Protein AF-0000000075603638 (afdb_homodimer)

Organism: Setaria italica (NCBI:txid4555)

Secondary structure (DSSP, 8-state):
-EEEEEEEEEEEEESSTTS--EEEEEEEEEEEEE---SSEEEEEEEEEEEEEEETTEEEEEEEEE-TT-EE-TT-EEEEEEEEEEEEEE----HHHHHHHHHHHHHTEEEEEEEEEEEEEEEE---EEEEEEEEEEEEEB--TTS---------EEPEEPPPPTT-/-EEEEEEEEEEEEESSTTSEEEEEEEEEEEEEEE---SSEEEEEEEEEEEEEEETTEEEEEEEEE-TT-EE-TT-EEEEEEEEEEEEEEEEE-HHHHHHHHHHHHHTEEEEEEEEEEEEEEEE---EEEEEEEEEEEEEB--TTS---------EEPEEPPPPTT-

Structure (mmCIF, N/CA/C/O backbone):
data_AF-0000000075603638-model_v1
#
loop_
_entity.id
_entity.type
_entity.pdbx_description
1 polymer 'Uncharacterized protein'
#
loop_
_atom_site.group_PDB
_atom_site.id
_atom_site.type_symbol
_atom_site.label_atom_id
_atom_site.label_alt_id
_atom_site.label_comp_id
_atom_site.label_asym_id
_atom_site.label_entity_id
_atom_site.label_seq_id
_atom_site.pdbx_PDB_ins_code
_atom_site.Cartn_x
_atom_site.Cartn_y
_atom_site.Cartn_z
_atom_site.occupancy
_atom_site.B_iso_or_equiv
_atom_site.auth_seq_id
_atom_site.auth_comp_id
_atom_site.auth_asym_id
_atom_site.auth_atom_id
_atom_site.pdbx_PDB_model_num
ATOM 1 N N . VAL A 1 1 ? 4.754 17.391 4.008 1 96.94 1 VAL A N 1
ATOM 2 C CA . VAL A 1 1 ? 4.059 18.562 4.516 1 96.94 1 VAL A CA 1
ATOM 3 C C . VAL A 1 1 ? 5.004 19.766 4.516 1 96.94 1 VAL A C 1
ATOM 5 O O . VAL A 1 1 ? 6.133 19.672 5.004 1 96.94 1 VAL A O 1
ATOM 8 N N . THR A 1 2 ? 4.59 20.797 3.885 1 98.19 2 THR A N 1
ATOM 9 C CA . THR A 1 2 ? 5.438 21.969 3.818 1 98.19 2 THR A CA 1
ATOM 10 C C . THR A 1 2 ? 4.621 23.234 4.059 1 98.19 2 THR A C 1
ATOM 12 O O . THR A 1 2 ? 3.414 23.266 3.811 1 98.19 2 THR A O 1
ATOM 15 N N . VAL A 1 3 ? 5.27 24.219 4.566 1 98.44 3 VAL A N 1
ATOM 16 C CA . VAL A 1 3 ? 4.746 25.578 4.562 1 98.44 3 VAL A CA 1
ATOM 17 C C . VAL A 1 3 ? 5.445 26.391 3.486 1 98.44 3 VAL A C 1
ATOM 19 O O . VAL A 1 3 ? 6.641 26.688 3.594 1 98.44 3 VAL A O 1
ATOM 22 N N . ASP A 1 4 ? 4.656 26.797 2.578 1 97.5 4 ASP A N 1
ATOM 23 C CA . ASP A 1 4 ? 5.25 27.422 1.402 1 97.5 4 ASP A CA 1
ATOM 24 C C . ASP A 1 4 ? 5.344 28.938 1.581 1 97.5 4 ASP A C 1
ATOM 26 O O . ASP A 1 4 ? 6.203 29.578 0.98 1 97.5 4 ASP A O 1
ATOM 30 N N . ASP A 1 5 ? 4.406 29.422 2.307 1 96 5 ASP A N 1
ATOM 31 C CA . ASP A 1 5 ? 4.367 30.844 2.59 1 96 5 ASP A CA 1
ATOM 32 C C . ASP A 1 5 ? 3.707 31.125 3.939 1 96 5 ASP A C 1
ATOM 34 O O . ASP A 1 5 ? 2.85 30.359 4.383 1 96 5 ASP A O 1
ATOM 38 N N . ALA A 1 6 ? 4.25 32.219 4.562 1 96.19 6 ALA A N 1
ATOM 39 C CA . ALA A 1 6 ? 3.643 32.625 5.82 1 96.19 6 ALA A CA 1
ATOM 40 C C . ALA A 1 6 ? 3.908 34.125 6.074 1 96.19 6 ALA A C 1
ATOM 42 O O . ALA A 1 6 ? 4.926 34.656 5.633 1 96.19 6 ALA A O 1
ATOM 43 N N . SER A 1 7 ? 2.906 34.688 6.773 1 93.19 7 SER A N 1
ATOM 44 C CA . SER A 1 7 ? 3.037 36.125 7.105 1 93.19 7 SER A CA 1
ATOM 45 C C . SER A 1 7 ? 2.371 36.438 8.445 1 93.19 7 SER A C 1
ATOM 47 O O . SER A 1 7 ? 1.275 35.938 8.727 1 93.19 7 SER A O 1
ATOM 49 N N . LEU A 1 8 ? 3.104 37.188 9.141 1 94.31 8 LEU A N 1
ATOM 50 C CA . LEU A 1 8 ? 2.621 37.719 10.422 1 94.31 8 LEU A CA 1
ATOM 51 C C . LEU A 1 8 ? 2.516 39.219 10.406 1 94.31 8 LEU A C 1
ATOM 53 O O . LEU A 1 8 ? 3.529 39.938 10.312 1 94.31 8 LEU A O 1
ATOM 57 N N . THR A 1 9 ? 1.302 39.688 10.531 1 93 9 THR A N 1
ATOM 58 C CA . THR A 1 9 ? 1.168 41.125 10.383 1 93 9 THR A CA 1
ATOM 59 C C . THR A 1 9 ? 0.823 41.781 11.727 1 93 9 THR A C 1
ATOM 61 O O . THR A 1 9 ? 0.879 43 11.867 1 93 9 THR A O 1
ATOM 64 N N . ARG A 1 10 ? 0.471 40.969 12.695 1 93.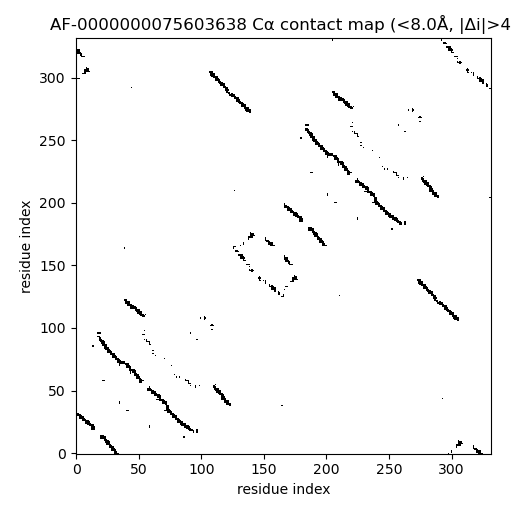5 10 ARG A N 1
ATOM 65 C CA . ARG A 1 10 ? 0.209 41.469 14.039 1 93.5 10 ARG A CA 1
ATOM 66 C C . ARG A 1 10 ? 0.544 40.406 15.094 1 93.5 10 ARG A C 1
ATOM 68 O O . ARG A 1 10 ? 0.21 39.25 14.93 1 93.5 10 ARG A O 1
ATOM 75 N N . LEU A 1 11 ? 1.25 40.844 16.094 1 93.06 11 LEU A N 1
ATOM 76 C CA . LEU A 1 11 ? 1.45 40 17.281 1 93.06 11 LEU A CA 1
ATOM 77 C C . LEU A 1 11 ? 1.686 40.875 18.516 1 93.06 11 LEU A C 1
ATOM 79 O O . LEU A 1 11 ? 2.633 41.688 18.547 1 93.06 11 LEU A O 1
ATOM 83 N N . ALA A 1 12 ? 0.778 40.656 19.406 1 92.12 12 ALA A N 1
ATOM 84 C CA . ALA A 1 12 ? 0.89 41.5 20.609 1 92.12 12 ALA A CA 1
ATOM 85 C C . ALA A 1 12 ? 0.341 40.75 21.828 1 92.12 12 ALA A C 1
ATOM 87 O O . ALA A 1 12 ? -0.591 39.969 21.719 1 92.12 12 ALA A O 1
ATOM 88 N N . LEU A 1 13 ? 0.933 41.031 22.938 1 91.69 13 LEU A N 1
ATOM 89 C CA . LEU A 1 13 ? 0.404 40.5 24.188 1 91.69 13 LEU A CA 1
ATOM 90 C C . LEU A 1 13 ? -0.715 41.375 24.719 1 91.69 13 LEU A C 1
ATOM 92 O O . LEU A 1 13 ? -0.582 42.625 24.75 1 91.69 13 LEU A O 1
ATOM 96 N N . VAL A 1 14 ? -1.799 40.5 24.906 1 86.75 14 VAL A N 1
ATOM 97 C CA . VAL A 1 14 ? -2.947 41.219 25.453 1 86.75 14 VAL A CA 1
ATOM 98 C C . VAL A 1 14 ? -3.148 40.812 26.906 1 86.75 14 VAL A C 1
ATOM 100 O O . VAL A 1 14 ? -3.139 39.625 27.25 1 86.75 14 VAL A O 1
ATOM 103 N N . GLY A 1 15 ? -3.344 41.75 27.734 1 75 15 GLY A N 1
ATOM 104 C CA . GLY A 1 15 ? -3.549 41.625 29.172 1 75 15 GLY A CA 1
ATOM 105 C C . GLY A 1 15 ? -2.404 42.156 30 1 75 15 GLY A C 1
ATOM 106 O O . GLY A 1 15 ? -1.308 42.375 29.484 1 75 15 GLY A O 1
ATOM 107 N N . GLY A 1 16 ? -2.488 42.781 30.938 1 62.78 16 GLY A N 1
ATOM 108 C CA . GLY A 1 16 ? -1.646 43.594 31.828 1 62.78 16 GLY A CA 1
ATOM 109 C C . GLY A 1 16 ? -0.858 42.75 32.812 1 62.78 16 GLY A C 1
ATOM 110 O O . GLY A 1 16 ? -1.165 41.562 33.031 1 62.78 16 GLY A O 1
ATOM 111 N N . GLY A 1 17 ? 0.391 43.031 33.062 1 60.88 17 GLY A N 1
ATOM 112 C CA . GLY A 1 17 ? 1.231 42.594 34.188 1 60.88 17 GLY A CA 1
ATOM 113 C C . GLY A 1 17 ? 2.277 41.562 33.75 1 60.88 17 GLY A C 1
ATOM 114 O O . GLY A 1 17 ? 2.756 41.594 32.625 1 60.88 17 GLY A O 1
ATOM 115 N N . THR A 1 18 ? 2.697 40.688 34.594 1 67.25 18 THR A N 1
ATOM 116 C CA . THR A 1 18 ? 3.787 39.719 34.469 1 67.25 18 THR A CA 1
ATOM 117 C C . THR A 1 18 ? 3.299 38.438 33.812 1 67.25 18 THR A C 1
ATOM 119 O O . THR A 1 18 ? 4.102 37.531 33.469 1 67.25 18 THR A O 1
ATOM 122 N N . THR A 1 19 ? 1.923 38.312 33.469 1 73.5 19 THR A N 1
ATOM 123 C CA . THR A 1 19 ? 1.356 37.125 32.844 1 73.5 19 THR A CA 1
ATOM 124 C C . THR A 1 19 ? 0.384 37.531 31.719 1 73.5 19 THR A C 1
ATOM 126 O O . THR A 1 19 ? -0.58 38.25 31.969 1 73.5 19 THR A O 1
ATOM 129 N N . ALA A 1 20 ? 0.841 37.156 30.484 1 78.38 20 ALA A N 1
ATOM 130 C CA . ALA A 1 20 ? -0.073 37.438 29.375 1 78.38 20 ALA A CA 1
ATOM 131 C C . ALA A 1 20 ? -1.134 36.344 29.266 1 78.38 20 ALA A C 1
ATOM 133 O O . ALA A 1 20 ? -0.825 35.156 29.391 1 78.38 20 ALA A O 1
ATOM 134 N N . THR A 1 21 ? -2.352 36.781 29.125 1 84.62 21 THR A N 1
ATOM 135 C CA . THR A 1 21 ? -3.457 35.844 29.078 1 84.62 21 THR A CA 1
ATOM 136 C C . THR A 1 21 ? -4 35.719 27.656 1 84.62 21 THR A C 1
ATOM 138 O O . THR A 1 21 ? -4.789 34.812 27.359 1 84.62 21 THR A O 1
ATOM 141 N N . ALA A 1 22 ? -3.428 36.688 26.797 1 92.19 22 ALA A N 1
ATOM 142 C CA . ALA A 1 22 ? -3.961 36.594 25.438 1 92.19 22 ALA A CA 1
ATOM 143 C C . ALA A 1 22 ? -2.973 37.156 24.422 1 92.19 22 ALA A C 1
ATOM 145 O O . ALA A 1 22 ? -2.086 37.938 24.781 1 92.19 22 ALA A O 1
ATOM 146 N N . LEU A 1 23 ? -3.113 36.688 23.219 1 93.25 23 LEU A N 1
ATOM 147 C CA . LEU A 1 23 ? -2.342 37.219 22.094 1 93.25 23 LEU A CA 1
ATOM 148 C C . LEU A 1 23 ? -3.26 37.812 21.031 1 93.25 23 LEU A C 1
ATOM 150 O O . LEU A 1 23 ? -4.266 37.188 20.656 1 93.25 23 LEU A O 1
ATOM 154 N N . ALA A 1 24 ? -3.01 39.062 20.641 1 94.69 24 ALA A N 1
ATOM 155 C CA . ALA A 1 24 ? -3.566 39.594 19.391 1 94.69 24 ALA A CA 1
ATOM 156 C C . ALA A 1 24 ? -2.668 39.25 18.203 1 94.69 24 ALA A C 1
ATOM 158 O O . ALA A 1 24 ? -1.451 39.469 18.266 1 94.69 24 ALA A O 1
ATOM 159 N N . TYR A 1 25 ? -3.264 38.688 17.234 1 95.69 25 TYR A N 1
ATOM 160 C CA . TYR A 1 25 ? -2.408 38.281 16.125 1 95.69 25 TYR A CA 1
ATOM 161 C C . TYR A 1 25 ? -3.176 38.281 14.812 1 95.69 25 TYR A C 1
ATOM 163 O O . TYR A 1 25 ? -4.41 38.312 14.805 1 95.69 25 TYR A O 1
ATOM 171 N N . ASN A 1 26 ? -2.479 38.438 13.68 1 95.94 26 ASN A N 1
ATOM 172 C CA . ASN A 1 26 ? -2.908 38.188 12.312 1 95.94 26 ASN A CA 1
ATOM 173 C C . ASN A 1 26 ? -1.899 37.312 11.57 1 95.94 26 ASN A C 1
ATOM 175 O O . ASN A 1 26 ? -0.765 37.719 11.336 1 95.94 26 ASN A O 1
ATOM 179 N N . LEU A 1 27 ? -2.318 36.125 11.25 1 96.31 27 LEU A N 1
ATOM 180 C CA . LEU A 1 27 ? -1.413 35.156 10.648 1 96.31 27 LEU A CA 1
ATOM 181 C C . LEU A 1 27 ? -2.008 34.562 9.375 1 96.31 27 LEU A C 1
ATOM 183 O O . LEU A 1 27 ? -3.199 34.25 9.328 1 96.31 27 LEU A O 1
ATOM 187 N N . SER A 1 28 ? -1.222 34.562 8.336 1 95.69 28 SER A N 1
ATOM 188 C CA . SER A 1 28 ? -1.563 33.875 7.109 1 95.69 28 SER A CA 1
ATOM 189 C C . SER A 1 28 ? -0.504 32.812 6.758 1 95.69 28 SER A C 1
ATOM 191 O O . SER A 1 28 ? 0.692 33.062 6.922 1 95.69 28 SER A O 1
ATOM 193 N N . LEU A 1 29 ? -0.849 31.656 6.395 1 96.56 29 LEU A N 1
ATOM 194 C CA . LEU A 1 29 ? 0.13 30.688 5.941 1 96.56 29 LEU A CA 1
ATOM 195 C C . LEU A 1 29 ? -0.455 29.797 4.84 1 96.56 29 LEU A C 1
ATOM 197 O O . LEU A 1 29 ? -1.676 29.703 4.707 1 96.56 29 LEU A O 1
ATOM 201 N N . THR A 1 30 ? 0.371 29.359 4.008 1 98.19 30 THR A N 1
ATOM 202 C CA . THR A 1 30 ? 0.066 28.359 2.975 1 98.19 30 THR A CA 1
ATOM 203 C C . THR A 1 30 ? 0.705 27.016 3.307 1 98.19 30 THR A C 1
ATOM 205 O O . THR A 1 30 ? 1.929 26.891 3.273 1 98.19 30 THR A O 1
ATOM 208 N N . LEU A 1 31 ? -0.175 26.094 3.596 1 98.44 31 LEU A N 1
ATOM 209 C CA . LEU A 1 31 ? 0.249 24.75 3.961 1 98.44 31 LEU A CA 1
ATOM 210 C C . LEU A 1 31 ? -0.009 23.766 2.82 1 98.44 31 LEU A C 1
ATOM 212 O O . LEU A 1 31 ? -1.096 23.766 2.238 1 98.44 31 LEU A O 1
ATOM 216 N N . THR A 1 32 ? 1 22.969 2.533 1 98.38 32 THR A N 1
ATOM 217 C CA . THR A 1 32 ? 0.875 21.984 1.472 1 98.38 32 THR A CA 1
ATOM 218 C C . THR A 1 32 ? 1.072 20.562 2.023 1 98.38 32 THR A C 1
ATOM 220 O O . THR A 1 32 ? 2.055 20.297 2.719 1 98.38 32 THR A O 1
ATOM 223 N N . ILE A 1 33 ? 0.097 19.688 1.719 1 98.12 33 ILE A N 1
ATOM 224 C CA . ILE A 1 33 ? 0.165 18.281 2.129 1 98.12 33 ILE A CA 1
ATOM 225 C C . ILE A 1 33 ? 0.021 17.375 0.907 1 98.12 33 ILE A C 1
ATOM 227 O O . ILE A 1 33 ? -0.947 17.5 0.152 1 98.12 33 ILE A O 1
ATOM 231 N N . ARG A 1 34 ? 0.925 16.469 0.758 1 97.25 34 ARG A N 1
ATOM 232 C CA . ARG A 1 34 ? 0.846 15.508 -0.335 1 97.25 34 ARG A CA 1
ATOM 233 C C . ARG A 1 34 ? 0.643 14.094 0.197 1 97.25 34 ARG A C 1
ATOM 235 O O . ARG A 1 34 ? 1.268 13.695 1.184 1 97.25 34 ARG A O 1
ATOM 242 N N . ASN A 1 35 ? -0.271 13.406 -0.442 1 96.38 35 ASN A N 1
ATOM 243 C CA . ASN A 1 35 ? -0.337 11.961 -0.265 1 96.38 35 ASN A CA 1
ATOM 244 C C . ASN A 1 35 ? 0.665 11.242 -1.163 1 96.38 35 ASN A C 1
ATOM 246 O O . ASN A 1 35 ? 0.449 11.117 -2.369 1 96.38 35 ASN A O 1
ATOM 250 N N . PRO A 1 36 ? 1.667 10.75 -0.526 1 91.94 36 PRO A N 1
ATOM 251 C CA . PRO A 1 36 ? 2.721 10.188 -1.372 1 91.94 36 PRO A CA 1
ATOM 252 C C . PRO A 1 36 ? 2.377 8.789 -1.891 1 91.94 36 PRO A C 1
ATOM 254 O O . PRO A 1 36 ? 3.09 8.25 -2.74 1 91.94 36 PRO A O 1
ATOM 257 N N . ASN A 1 37 ? 1.333 8.242 -1.33 1 87.06 37 ASN A N 1
ATOM 258 C CA . ASN A 1 37 ? 0.94 6.898 -1.747 1 87.06 37 ASN A CA 1
ATOM 259 C C . ASN A 1 37 ? 0.383 6.891 -3.168 1 87.06 37 ASN A C 1
ATOM 261 O O . ASN A 1 37 ? -0.468 7.715 -3.508 1 87.06 37 ASN A O 1
ATOM 265 N N . TRP A 1 38 ? 0.884 6.047 -3.969 1 83.56 38 TRP A N 1
ATOM 266 C CA . TRP A 1 38 ? 0.458 6.035 -5.363 1 83.56 38 TRP A CA 1
ATOM 267 C C . TRP A 1 38 ? -0.859 5.281 -5.523 1 83.56 38 TRP A C 1
ATOM 269 O O . TRP A 1 38 ? -1.599 5.508 -6.484 1 83.56 38 TRP A O 1
ATOM 279 N N . ALA A 1 39 ? -1.218 4.398 -4.547 1 85 39 ALA A N 1
ATOM 280 C CA . ALA A 1 39 ? -2.369 3.527 -4.77 1 85 39 ALA A CA 1
ATOM 281 C C . ALA A 1 39 ? -3.326 3.566 -3.582 1 85 39 ALA A C 1
ATOM 283 O O . ALA A 1 39 ? -4.336 2.859 -3.568 1 85 39 ALA A O 1
ATOM 284 N N . MET A 1 40 ? -3.016 4.359 -2.625 1 88.31 40 MET A N 1
ATOM 285 C CA . MET A 1 40 ? -3.854 4.391 -1.43 1 88.31 40 MET A CA 1
ATOM 286 C C . MET A 1 40 ? -4.371 5.801 -1.165 1 88.31 40 MET A C 1
ATOM 288 O O . MET A 1 40 ? -3.586 6.742 -1.033 1 88.31 40 MET A O 1
ATOM 292 N N . ALA A 1 41 ? -5.609 5.926 -1.051 1 92.75 41 ALA A N 1
ATOM 293 C CA . ALA A 1 41 ? -6.238 7.16 -0.586 1 92.75 41 ALA A CA 1
ATOM 294 C C . ALA A 1 41 ? -6.262 7.223 0.938 1 92.75 41 ALA A C 1
ATOM 296 O O . ALA A 1 41 ? -6.27 6.188 1.608 1 92.75 41 ALA A O 1
ATOM 297 N N . MET A 1 42 ? -6.254 8.391 1.396 1 94.81 42 MET A N 1
ATOM 298 C CA . MET A 1 42 ? -6.383 8.625 2.832 1 94.81 42 MET A CA 1
ATOM 299 C C . MET A 1 42 ? -7.734 9.25 3.164 1 94.81 42 MET A C 1
ATOM 301 O O . MET A 1 42 ? -8.172 10.188 2.492 1 94.81 42 MET A O 1
ATOM 305 N N . THR A 1 43 ? -8.383 8.695 4.137 1 96.31 43 THR A N 1
ATOM 306 C CA . THR A 1 43 ? -9.617 9.281 4.66 1 96.31 43 THR A CA 1
ATOM 307 C C . THR A 1 43 ? -9.445 9.664 6.129 1 96.31 43 THR A C 1
ATOM 309 O O . THR A 1 43 ? -9.039 8.836 6.949 1 96.31 43 THR A O 1
ATOM 312 N N . ASN A 1 44 ? -9.828 10.906 6.426 1 97.81 44 ASN A N 1
ATOM 313 C CA . ASN A 1 44 ? -9.719 11.359 7.809 1 97.81 44 ASN A CA 1
ATOM 314 C C . ASN A 1 44 ? -10.711 10.633 8.711 1 97.81 44 ASN A C 1
ATOM 316 O O . ASN A 1 44 ? -11.922 10.68 8.484 1 97.81 44 ASN A O 1
ATOM 320 N N . THR A 1 45 ? -10.234 10 9.688 1 97.69 45 THR A N 1
ATOM 321 C CA . THR A 1 45 ? -11.102 9.422 10.703 1 97.69 45 THR A CA 1
ATOM 322 C C . THR A 1 45 ? -11.305 10.391 11.867 1 97.69 45 THR A C 1
ATOM 324 O O . THR A 1 45 ? -12.25 10.242 12.648 1 97.69 45 THR A O 1
ATOM 327 N N . LYS A 1 46 ? -10.422 11.25 11.992 1 97.94 46 LYS A N 1
ATOM 328 C CA . LYS A 1 46 ? -10.539 12.469 12.789 1 97.94 46 LYS A CA 1
ATOM 329 C C . LYS A 1 46 ? -10.148 13.703 11.977 1 97.94 46 LYS A C 1
ATOM 331 O O . LYS A 1 46 ? -9.391 13.602 11.016 1 97.94 46 LYS A O 1
ATOM 336 N N . PRO A 1 47 ? -10.68 14.805 12.383 1 98.31 47 PRO A N 1
ATOM 337 C CA . PRO A 1 47 ? -10.328 16.016 11.625 1 98.31 47 PRO A CA 1
ATOM 338 C C . PRO A 1 47 ? -8.82 16.266 11.602 1 98.31 47 PRO A C 1
ATOM 340 O O . PRO A 1 47 ? -8.109 15.859 12.523 1 98.31 47 PRO A O 1
ATOM 343 N N . LEU A 1 48 ? -8.406 16.844 10.539 1 98.62 48 LEU A N 1
ATOM 344 C CA . LEU A 1 48 ? -7.055 17.359 10.398 1 98.62 48 LEU A CA 1
ATOM 345 C C . LEU A 1 48 ? -6.992 18.828 10.781 1 98.62 48 LEU A C 1
ATOM 347 O O . LEU A 1 48 ? -7.719 19.656 10.211 1 98.62 48 LEU A O 1
ATOM 351 N N . ASP A 1 49 ? -6.102 19.141 11.719 1 98.56 49 ASP A N 1
ATOM 352 C CA . ASP A 1 49 ? -6.039 20.516 12.219 1 98.56 49 ASP A CA 1
ATOM 353 C C . ASP A 1 49 ? -4.609 21.047 12.18 1 98.56 49 ASP A C 1
ATOM 355 O O . ASP A 1 49 ? -3.648 20.281 12.211 1 98.56 49 ASP A O 1
ATOM 359 N N . ALA A 1 50 ? -4.535 22.328 12.148 1 98.62 50 ALA A N 1
ATOM 360 C CA . ALA A 1 50 ? -3.293 23.062 12.367 1 98.62 50 ALA A CA 1
ATOM 361 C C . ALA A 1 50 ? -3.375 23.922 13.625 1 98.62 50 ALA A C 1
ATOM 363 O O . ALA A 1 50 ? -4.234 24.797 13.734 1 98.62 50 ALA A O 1
ATOM 364 N N . ALA A 1 51 ? -2.521 23.641 14.516 1 98.44 51 ALA A N 1
ATOM 365 C CA . ALA A 1 51 ? -2.469 24.406 15.766 1 98.44 51 ALA A CA 1
ATOM 366 C C . ALA A 1 51 ? -1.254 25.328 15.789 1 98.44 51 ALA A C 1
ATOM 368 O O . ALA A 1 51 ? -0.143 24.906 15.453 1 98.44 51 ALA A O 1
ATOM 369 N N . TYR A 1 52 ? -1.51 26.531 16.188 1 97.88 52 TYR A N 1
ATOM 370 C CA . TYR A 1 52 ? -0.444 27.516 16.297 1 97.88 52 TYR A CA 1
ATOM 371 C C . TYR A 1 52 ? 0.008 27.672 17.734 1 97.88 52 TYR A C 1
ATOM 373 O O . TYR A 1 52 ? -0.821 27.797 18.641 1 97.88 52 TYR A O 1
ATOM 381 N N . SER A 1 53 ? 1.281 27.656 17.922 1 97.06 53 SER A N 1
ATOM 382 C CA . SER A 1 53 ? 1.8 27.828 19.266 1 97.06 53 SER A CA 1
ATOM 383 C C . SER A 1 53 ? 2.973 28.812 19.297 1 97.06 53 SER A C 1
ATOM 385 O O . SER A 1 53 ? 3.73 28.891 18.328 1 97.06 53 SER A O 1
ATOM 387 N N . PHE A 1 54 ? 3.031 29.516 20.375 1 96.12 54 PHE A N 1
ATOM 388 C CA . PHE A 1 54 ? 4.168 30.359 20.719 1 96.12 54 PHE A CA 1
ATOM 389 C C . PHE A 1 54 ? 4.777 29.953 22.047 1 96.12 54 PHE A C 1
ATOM 391 O O . PHE A 1 54 ? 4.074 29.859 23.062 1 96.12 54 PHE A O 1
ATOM 398 N N . ASP A 1 55 ? 6.008 29.625 21.984 1 93.75 55 ASP A N 1
ATOM 399 C CA . ASP A 1 55 ? 6.742 29.172 23.172 1 93.75 55 ASP A CA 1
ATOM 400 C C . ASP A 1 55 ? 6.035 28 23.844 1 93.75 55 ASP A C 1
ATOM 402 O O . ASP A 1 55 ? 5.914 27.969 25.078 1 93.75 55 ASP A O 1
ATOM 406 N N . GLY A 1 56 ? 5.559 27.188 23.094 1 94.5 56 GLY A N 1
ATOM 407 C CA . GLY A 1 56 ? 4.98 25.953 23.578 1 94.5 56 GLY A CA 1
ATOM 408 C C . GLY A 1 56 ? 3.523 26.078 23.969 1 94.5 56 GLY A C 1
ATOM 409 O O . GLY A 1 56 ? 2.879 25.094 24.328 1 94.5 56 GLY A O 1
ATOM 410 N N . GLN A 1 57 ? 3.025 27.328 23.859 1 95.06 57 GLN A N 1
ATOM 411 C CA . GLN A 1 57 ? 1.638 27.531 24.25 1 95.06 57 GLN A CA 1
ATOM 412 C C . GLN A 1 57 ? 0.75 27.781 23.031 1 95.06 57 GLN A C 1
ATOM 414 O O . GLN A 1 57 ? 0.972 28.734 22.281 1 95.06 57 GLN A O 1
ATOM 419 N N . GLN A 1 58 ? -0.273 26.891 22.922 1 96.38 58 GLN A N 1
ATOM 420 C CA . GLN A 1 58 ? -1.188 27.016 21.797 1 96.38 58 GLN A CA 1
ATOM 421 C C . GLN A 1 58 ? -2.072 28.25 21.938 1 96.38 58 GLN A C 1
ATOM 423 O O . GLN A 1 58 ? -2.588 28.531 23.031 1 96.38 58 GLN A O 1
ATOM 428 N N . PHE A 1 59 ? -2.238 28.969 20.766 1 95.62 59 PHE A N 1
ATOM 429 C CA . PHE A 1 59 ? -3.084 30.156 20.859 1 95.62 59 PHE A CA 1
ATOM 430 C C . PHE A 1 59 ? -4.16 30.141 19.781 1 95.62 59 PHE A C 1
ATOM 432 O O . PHE A 1 59 ? -5.07 30.969 19.781 1 95.62 59 PHE A O 1
ATOM 439 N N . ASP A 1 60 ? -4.086 29.188 18.906 1 96.5 60 ASP A N 1
ATOM 440 C CA . ASP A 1 60 ? -5.129 29.031 17.906 1 96.5 60 ASP A CA 1
ATOM 441 C C . ASP A 1 60 ? -5.098 27.609 17.312 1 96.5 60 ASP A C 1
ATOM 443 O O . ASP A 1 60 ? -4.117 26.891 17.469 1 96.5 60 ASP A O 1
ATOM 447 N N . ARG A 1 61 ? -6.215 27.281 16.734 1 97.25 61 ARG A N 1
ATOM 448 C CA . ARG A 1 61 ? -6.363 26.031 16 1 97.25 61 ARG A CA 1
ATOM 449 C C . ARG A 1 61 ? -7.305 26.203 14.805 1 97.25 61 ARG A C 1
ATOM 451 O O . ARG A 1 61 ? -8.43 26.672 14.961 1 97.25 61 ARG A O 1
ATOM 458 N N . VAL A 1 62 ? -6.812 25.812 13.648 1 97.56 62 VAL A N 1
ATOM 459 C CA . VAL A 1 62 ? -7.598 25.969 12.422 1 97.56 62 VAL A CA 1
ATOM 460 C C . VAL A 1 62 ? -7.867 24.594 11.812 1 97.56 62 VAL A C 1
ATOM 462 O O . VAL A 1 62 ? -6.961 23.766 11.695 1 97.56 62 VAL A O 1
ATOM 465 N N . ARG A 1 63 ? -9.133 24.375 11.359 1 97.75 63 ARG A N 1
ATOM 466 C CA . ARG A 1 63 ? -9.523 23.125 10.719 1 97.75 63 ARG A CA 1
ATOM 467 C C . ARG A 1 63 ? -9.062 23.094 9.266 1 97.75 63 ARG A C 1
ATOM 469 O O . ARG A 1 63 ? -9.414 23.984 8.477 1 97.75 63 ARG A O 1
ATOM 476 N N . LEU A 1 64 ? -8.289 22.109 9 1 98.31 64 LEU A N 1
ATOM 477 C CA . LEU A 1 64 ? -7.867 21.922 7.617 1 98.31 64 LEU A CA 1
ATOM 478 C C . LEU A 1 64 ? -8.875 21.078 6.855 1 98.31 64 LEU A C 1
ATOM 480 O O . LEU A 1 64 ? -9.273 21.422 5.738 1 98.31 64 LEU A O 1
ATOM 484 N N . ALA A 1 65 ? -9.242 20 7.418 1 98.12 65 ALA A N 1
ATOM 485 C CA . ALA A 1 65 ? -10.164 19.031 6.828 1 98.12 65 ALA A CA 1
ATOM 486 C C . ALA A 1 65 ? -11 18.344 7.906 1 98.12 65 ALA A C 1
ATOM 488 O O . ALA A 1 65 ? -10.539 18.172 9.039 1 98.12 65 ALA A O 1
ATOM 489 N N . GLY A 1 66 ? -12.133 17.953 7.496 1 97.94 66 GLY A N 1
ATOM 490 C CA . GLY A 1 66 ? -13.039 17.344 8.461 1 97.94 66 GLY A CA 1
ATOM 491 C C . GLY A 1 66 ? -12.961 15.828 8.469 1 97.94 66 GLY A C 1
ATOM 492 O O . GLY A 1 66 ? -12.242 15.227 7.668 1 97.94 66 GLY A O 1
ATOM 493 N N . ASP A 1 67 ? -13.742 15.297 9.453 1 96.88 67 ASP A N 1
ATOM 494 C CA . ASP A 1 67 ? -13.945 13.852 9.477 1 96.88 67 ASP A CA 1
ATOM 495 C C . ASP A 1 67 ? -14.586 13.359 8.18 1 96.88 67 ASP A C 1
ATOM 497 O O . ASP A 1 67 ? -15.508 13.992 7.66 1 96.88 67 ASP A O 1
ATOM 501 N N . GLY A 1 68 ? -14.008 12.258 7.633 1 97 68 GLY A N 1
ATOM 502 C CA . GLY A 1 68 ? -14.57 11.672 6.422 1 97 68 GLY A CA 1
ATOM 503 C C . GLY A 1 68 ? -13.984 12.258 5.152 1 97 68 GLY A C 1
ATOM 504 O O . GLY A 1 68 ? -14.188 11.719 4.062 1 97 68 GLY A O 1
ATOM 505 N N . ASP A 1 69 ? -13.297 13.43 5.262 1 97.75 69 ASP A N 1
ATOM 506 C CA . ASP A 1 69 ? -12.695 14.023 4.074 1 97.75 69 ASP A CA 1
ATOM 507 C C . ASP A 1 69 ? -11.641 13.094 3.477 1 97.75 69 ASP A C 1
ATOM 509 O O . ASP A 1 69 ? -10.859 12.477 4.207 1 97.75 69 ASP A O 1
ATOM 513 N N . LYS A 1 70 ? -11.578 13.039 2.15 1 96.81 70 LYS A N 1
ATOM 514 C CA . LYS A 1 70 ? -10.672 12.148 1.436 1 96.81 70 LYS A CA 1
ATOM 515 C C . LYS A 1 70 ? -9.516 12.922 0.812 1 96.81 70 LYS A C 1
ATOM 517 O O . LYS A 1 70 ? -9.711 14.008 0.266 1 96.81 70 LYS A O 1
ATOM 522 N N . HIS A 1 71 ? -8.367 12.375 0.961 1 97.88 71 HIS A N 1
ATOM 523 C CA . HIS A 1 71 ? -7.176 12.805 0.242 1 97.88 71 HIS A CA 1
ATOM 524 C C . HIS A 1 71 ? -6.707 11.734 -0.737 1 97.88 71 HIS A C 1
ATOM 526 O O . HIS A 1 71 ? -6.016 10.789 -0.348 1 97.88 71 HIS A O 1
ATOM 532 N N . PRO A 1 72 ? -7.012 11.891 -2.02 1 95.19 72 PRO A N 1
ATOM 533 C CA . PRO A 1 72 ? -6.734 10.844 -3.008 1 95.19 72 PRO A CA 1
ATOM 534 C C . PRO A 1 72 ? -5.246 10.523 -3.123 1 95.19 72 PRO A C 1
ATOM 536 O O . PRO A 1 72 ? -4.402 11.344 -2.764 1 95.19 72 PRO A O 1
ATOM 539 N N . ALA A 1 73 ? -4.988 9.352 -3.672 1 91.62 73 ALA A N 1
ATOM 540 C CA . ALA A 1 73 ? -3.627 8.867 -3.871 1 91.62 73 ALA A CA 1
ATOM 541 C C . ALA A 1 73 ? -2.834 9.805 -4.773 1 91.62 73 ALA A C 1
ATOM 543 O O . ALA A 1 73 ? -3.34 10.258 -5.805 1 91.62 73 ALA A O 1
ATOM 544 N N . GLY A 1 74 ? -1.672 10.07 -4.336 1 93.5 74 GLY A N 1
ATOM 545 C CA . GLY A 1 74 ? -0.727 10.812 -5.156 1 93.5 74 GLY A CA 1
ATOM 546 C C . GLY A 1 74 ? -1.081 12.281 -5.289 1 93.5 74 GLY A C 1
ATOM 547 O O . GLY A 1 74 ? -0.423 13.023 -6.027 1 93.5 74 GLY A O 1
ATOM 548 N N . LYS A 1 75 ? -2.072 12.789 -4.637 1 96.31 75 LYS A N 1
ATOM 549 C CA . LYS A 1 75 ? -2.521 14.164 -4.84 1 96.31 75 LYS A CA 1
ATOM 550 C C . LYS A 1 75 ? -1.957 15.094 -3.77 1 96.31 75 LYS A C 1
ATOM 552 O O . LYS A 1 75 ? -1.657 14.656 -2.656 1 96.31 75 LYS A O 1
ATOM 557 N N . THR A 1 76 ? -1.819 16.312 -4.152 1 98 76 THR A N 1
ATOM 558 C CA . THR A 1 76 ? -1.38 17.375 -3.27 1 98 76 THR A CA 1
ATOM 559 C C . THR A 1 76 ? -2.531 18.328 -2.957 1 98 76 THR A C 1
ATOM 561 O O . THR A 1 76 ? -3.309 18.688 -3.846 1 98 76 THR A O 1
ATOM 564 N N . ARG A 1 77 ? -2.662 18.703 -1.732 1 98.06 77 ARG A N 1
ATOM 565 C CA . ARG A 1 77 ? -3.627 19.719 -1.317 1 98.06 77 ARG A CA 1
ATOM 566 C C . ARG A 1 77 ? -2.92 20.938 -0.745 1 98.06 77 ARG A C 1
ATOM 568 O O . ARG A 1 77 ? -1.988 20.812 0.052 1 98.06 77 ARG A O 1
ATOM 575 N N . VAL A 1 78 ? -3.385 22.062 -1.147 1 98.31 78 VAL A N 1
ATOM 576 C CA . VAL A 1 78 ? -2.865 23.328 -0.658 1 98.31 78 VAL A CA 1
ATOM 577 C C . VAL A 1 78 ? -3.922 24.031 0.2 1 98.31 78 VAL A C 1
ATOM 579 O O . VAL A 1 78 ? -5.043 24.266 -0.256 1 98.31 78 VAL A O 1
ATOM 582 N N . TYR A 1 79 ? -3.574 24.266 1.391 1 98.31 79 TYR A N 1
ATOM 583 C CA . TYR A 1 79 ? -4.434 25 2.307 1 98.31 79 TYR A CA 1
ATOM 584 C C . TYR A 1 79 ? -3.938 26.438 2.486 1 98.31 79 TYR A C 1
ATOM 586 O O . TYR A 1 79 ? -2.811 26.656 2.934 1 98.31 79 TYR A O 1
ATOM 594 N N . ARG A 1 80 ? -4.723 27.359 2.098 1 98.31 80 ARG A N 1
ATOM 595 C CA . ARG A 1 80 ? -4.445 28.766 2.367 1 98.31 80 ARG A CA 1
ATOM 596 C C . ARG A 1 80 ? -5.223 29.266 3.586 1 98.31 80 ARG A C 1
ATOM 598 O O . ARG A 1 80 ? -6.441 29.438 3.523 1 98.31 80 ARG A O 1
ATOM 605 N N . LEU A 1 81 ? -4.484 29.453 4.625 1 97.94 81 LEU A N 1
ATOM 606 C CA . LEU A 1 81 ? -5.105 29.734 5.918 1 97.94 81 LEU A CA 1
ATOM 607 C C . LEU A 1 81 ? -4.875 31.172 6.332 1 97.94 81 LEU A C 1
ATOM 609 O O . LEU A 1 81 ? -3.773 31.703 6.164 1 97.94 81 LEU A O 1
ATOM 613 N N . THR A 1 82 ? -5.926 31.812 6.809 1 96.69 82 THR A N 1
ATOM 614 C CA . THR A 1 82 ? -5.859 33.125 7.453 1 96.69 82 THR A CA 1
ATOM 615 C C . THR A 1 82 ? -6.598 33.094 8.789 1 96.69 82 THR A C 1
ATOM 617 O O . THR A 1 82 ? -7.742 32.625 8.859 1 96.69 82 THR A O 1
ATOM 620 N N . SER A 1 83 ? -5.871 33.469 9.781 1 96.38 83 SER A N 1
ATOM 621 C CA . SER A 1 83 ? -6.473 33.531 11.109 1 96.38 83 SER A CA 1
ATOM 622 C C . SER A 1 83 ? -6.008 34.75 11.898 1 96.38 83 SER A C 1
ATOM 624 O O . SER A 1 83 ? -4.918 35.25 11.648 1 96.38 83 SER A O 1
ATOM 626 N N . GLY A 1 84 ? -6.926 35.188 12.789 1 96.5 84 GLY A N 1
ATOM 627 C CA . GLY A 1 84 ? -6.621 36.344 13.633 1 96.5 84 GLY A CA 1
ATOM 628 C C . GLY A 1 84 ? -7.52 36.438 14.852 1 96.5 84 GLY A C 1
ATOM 629 O O . GLY A 1 84 ? -8.555 35.781 14.922 1 96.5 84 GLY A O 1
ATOM 630 N N . SER A 1 85 ? -6.969 37.094 15.781 1 96.25 85 SER A N 1
ATOM 631 C CA . SER A 1 85 ? -7.715 37.375 17.016 1 96.25 85 SER A CA 1
ATOM 632 C C . SER A 1 85 ? -7.203 38.625 17.703 1 96.25 85 SER A C 1
ATOM 634 O O . SER A 1 85 ? -6.016 38.938 17.641 1 96.25 85 SER A O 1
ATOM 636 N N . ASP A 1 86 ? -8.094 39.312 18.328 1 94.5 86 ASP A N 1
ATOM 637 C CA . ASP A 1 86 ? -7.703 40.469 19.141 1 94.5 86 ASP A CA 1
ATOM 638 C C . ASP A 1 86 ? -7.258 40.031 20.531 1 94.5 86 ASP A C 1
ATOM 640 O O . ASP A 1 86 ? -6.602 40.781 21.25 1 94.5 86 ASP A O 1
ATOM 644 N N . ALA A 1 87 ? -7.688 38.906 20.859 1 93.19 87 ALA A N 1
ATOM 645 C CA . ALA A 1 87 ? -7.367 38.406 22.188 1 93.19 87 ALA A CA 1
ATOM 646 C C . ALA A 1 87 ? -7.496 36.875 22.25 1 93.19 87 ALA A C 1
ATOM 648 O O . ALA A 1 87 ? -8.289 36.344 23.031 1 93.19 87 ALA A O 1
ATOM 649 N N . ALA A 1 88 ? -6.625 36.188 21.5 1 93.56 88 ALA A N 1
ATOM 650 C CA . ALA A 1 88 ? -6.613 34.75 21.562 1 93.56 88 ALA A CA 1
ATOM 651 C C . ALA A 1 88 ? -6.113 34.25 22.922 1 93.56 88 ALA A C 1
ATOM 653 O O . ALA A 1 88 ? -5.035 34.656 23.375 1 93.56 88 ALA A O 1
ATOM 654 N N . PRO A 1 89 ? -6.914 33.469 23.547 1 91.69 89 PRO A N 1
ATOM 655 C CA . PRO A 1 89 ? -6.488 33 24.875 1 91.69 89 PRO A CA 1
ATOM 656 C C . PRO A 1 89 ? -5.195 32.188 24.828 1 91.69 89 PRO A C 1
ATOM 658 O O . PRO A 1 89 ? -5.031 31.344 23.938 1 91.69 89 PRO A O 1
ATOM 661 N N . VAL A 1 90 ? -4.281 32.562 25.734 1 91.81 90 VAL A N 1
ATOM 662 C CA . VAL A 1 90 ? -3.018 31.844 25.828 1 91.81 90 VAL A CA 1
ATOM 663 C C . VAL A 1 90 ? -2.504 31.906 27.266 1 91.81 90 VAL A C 1
ATOM 665 O O . VAL A 1 90 ? -2.764 32.875 27.984 1 91.81 90 VAL A O 1
ATOM 668 N N . SER A 1 91 ? -1.808 30.844 27.719 1 88.19 91 SER A N 1
ATOM 669 C CA . SER A 1 91 ? -1.232 30.812 29.062 1 88.19 91 SER A CA 1
ATOM 670 C C . SER A 1 91 ? 0.287 30.922 29.016 1 88.19 91 SER A C 1
ATOM 672 O O . SER A 1 91 ? 0.998 29.969 29.344 1 88.19 91 SER A O 1
ATOM 674 N N . LEU A 1 92 ? 0.582 32.156 28.688 1 88.38 92 LEU A N 1
ATOM 675 C CA . LEU A 1 92 ? 2.027 32.344 28.672 1 88.38 92 LEU A CA 1
ATOM 676 C C . LEU A 1 92 ? 2.555 32.562 30.094 1 88.38 92 LEU A C 1
ATOM 678 O O . LEU A 1 92 ? 2.055 33.406 30.828 1 88.38 92 LEU A O 1
ATOM 682 N N . GLY A 1 93 ? 3.32 31.719 30.594 1 85.38 93 GLY A N 1
ATOM 683 C CA . GLY A 1 93 ? 3.992 31.969 31.859 1 85.38 93 GLY A CA 1
ATOM 684 C C . GLY A 1 93 ? 5.078 33.031 31.766 1 85.38 93 GLY A C 1
ATOM 685 O O . GLY A 1 93 ? 5.168 33.75 30.766 1 85.38 93 GLY A O 1
ATOM 686 N N . ASN A 1 94 ? 5.797 33.219 32.844 1 86.88 94 ASN A N 1
ATOM 687 C CA . ASN A 1 94 ? 6.863 34.219 32.875 1 86.88 94 ASN A CA 1
ATOM 688 C C . ASN A 1 94 ? 7.891 33.969 31.766 1 86.88 94 ASN A C 1
ATOM 690 O O . ASN A 1 94 ? 8.344 34.938 31.141 1 86.88 94 ASN A O 1
ATOM 694 N N . ALA A 1 95 ? 8.141 32.75 31.562 1 88.5 95 ALA A N 1
ATOM 695 C CA . ALA A 1 95 ? 9.133 32.406 30.547 1 88.5 95 ALA A CA 1
ATOM 696 C C . ALA A 1 95 ? 8.633 32.812 29.156 1 88.5 95 ALA A C 1
ATOM 698 O O . ALA A 1 95 ? 9.398 33.344 28.344 1 88.5 95 ALA A O 1
ATOM 699 N N . GLY A 1 96 ? 7.398 32.625 28.906 1 91.25 96 GLY A N 1
ATOM 700 C CA . GLY A 1 96 ? 6.816 33 27.625 1 91.25 96 GLY A CA 1
ATOM 701 C C . GLY A 1 96 ? 6.781 34.5 27.375 1 91.25 96 GLY A C 1
ATOM 702 O O . GLY A 1 96 ? 7.027 34.969 26.266 1 91.25 96 GLY A O 1
ATOM 703 N N . VAL A 1 97 ? 6.465 35.188 28.391 1 91.69 97 VAL A N 1
ATOM 704 C CA . VAL A 1 97 ? 6.434 36.656 28.297 1 91.69 97 VAL A CA 1
ATOM 705 C C . VAL A 1 97 ? 7.84 37.188 28.047 1 91.69 97 VAL A C 1
ATOM 707 O O . VAL A 1 97 ? 8.031 38.094 27.234 1 91.69 97 VAL A O 1
ATOM 710 N N . ALA A 1 98 ? 8.727 36.594 28.719 1 91.56 98 ALA A N 1
ATOM 711 C CA . ALA A 1 98 ? 10.117 37 28.516 1 91.56 98 ALA A CA 1
ATOM 712 C C . ALA A 1 98 ? 10.555 36.719 27.078 1 91.56 98 ALA A C 1
ATOM 714 O O . ALA A 1 98 ? 11.211 37.562 26.453 1 91.56 98 ALA A O 1
ATOM 715 N N . GLU A 1 99 ? 10.203 35.562 26.594 1 93.31 99 GLU A N 1
ATOM 716 C CA . GLU A 1 99 ? 10.555 35.188 25.219 1 93.31 99 GLU A CA 1
ATOM 717 C C . GLU A 1 99 ? 9.898 36.156 24.219 1 93.31 99 GLU A C 1
ATOM 719 O O . GLU A 1 99 ? 10.523 36.531 23.234 1 93.31 99 GLU A O 1
ATOM 724 N N . PHE A 1 100 ? 8.68 36.5 24.469 1 93.69 100 PHE A N 1
ATOM 725 C CA . PHE A 1 100 ? 8 37.469 23.609 1 93.69 100 PHE A CA 1
ATOM 726 C C . PHE A 1 100 ? 8.781 38.781 23.547 1 93.69 100 PHE A C 1
ATOM 728 O O . PHE A 1 100 ? 8.969 39.344 22.469 1 93.69 100 PHE A O 1
ATOM 735 N N . GLY A 1 101 ? 9.156 39.219 24.703 1 91.81 101 GLY A N 1
ATOM 736 C CA . GLY A 1 101 ? 9.938 40.438 24.75 1 91.81 101 GLY A CA 1
ATOM 737 C C . GLY A 1 101 ? 11.195 40.344 23.906 1 91.81 101 GLY A C 1
ATOM 738 O O . GLY A 1 101 ? 11.508 41.281 23.156 1 91.81 101 GLY A O 1
ATOM 739 N N . LYS A 1 102 ? 11.891 39.344 24.031 1 94.5 102 LYS A N 1
ATOM 740 C CA . LYS A 1 102 ? 13.125 39.125 23.281 1 94.5 102 LYS A CA 1
ATOM 741 C C . LYS A 1 102 ? 12.867 39.125 21.781 1 94.5 102 LYS A C 1
ATOM 743 O O . LYS A 1 102 ? 13.578 39.781 21.016 1 94.5 102 LYS A O 1
ATOM 748 N N . GLU A 1 103 ? 11.859 38.438 21.391 1 94.62 103 GLU A N 1
ATOM 749 C CA . GLU A 1 103 ? 11.562 38.312 19.969 1 94.62 103 GLU A CA 1
ATOM 750 C C . GLU A 1 103 ? 10.945 39.625 19.422 1 94.62 103 GLU A C 1
ATOM 752 O O . GLU A 1 103 ? 11.18 39.969 18.266 1 94.62 103 GLU A O 1
ATOM 757 N N . ASN A 1 104 ? 10.164 40.25 20.25 1 92 104 ASN A N 1
ATOM 758 C CA . ASN A 1 104 ? 9.578 41.531 19.844 1 92 104 ASN A CA 1
ATOM 759 C C . ASN A 1 104 ? 10.648 42.562 19.562 1 92 104 ASN A C 1
ATOM 761 O O . ASN A 1 104 ? 10.469 43.438 18.703 1 92 104 ASN A O 1
ATOM 765 N N . ALA A 1 105 ? 11.734 42.438 20.234 1 91.38 105 ALA A N 1
ATOM 766 C CA . ALA A 1 105 ? 12.828 43.375 20.031 1 91.38 105 ALA A CA 1
ATOM 767 C C . ALA A 1 105 ? 13.398 43.25 18.625 1 91.38 105 ALA A C 1
ATOM 769 O O . ALA A 1 105 ? 13.805 44.25 18.016 1 91.38 105 ALA A O 1
ATOM 770 N N . THR A 1 106 ? 13.453 42.062 18.125 1 88.75 106 THR A N 1
ATOM 771 C CA . THR A 1 106 ? 14 41.844 16.797 1 88.75 106 THR A CA 1
ATOM 772 C C . THR A 1 106 ? 12.891 41.875 15.742 1 88.75 106 THR A C 1
ATOM 774 O O . THR A 1 106 ? 13.164 42 14.547 1 88.75 106 THR A O 1
ATOM 777 N N . GLY A 1 107 ? 11.695 41.656 16.203 1 90.19 107 GLY A N 1
ATOM 778 C CA . GLY A 1 107 ? 10.57 41.594 15.281 1 90.19 107 GLY A CA 1
ATOM 779 C C . GLY A 1 107 ? 10.414 40.219 14.617 1 90.19 107 GLY A C 1
ATOM 780 O O . GLY A 1 107 ? 9.633 40.094 13.672 1 90.19 107 GLY A O 1
ATOM 781 N N . VAL A 1 108 ? 11.266 39.344 14.984 1 92.75 108 VAL A N 1
ATOM 782 C CA . VAL A 1 108 ? 11.18 38 14.453 1 92.75 108 VAL A CA 1
ATOM 783 C C . VAL A 1 108 ? 10.633 37.062 15.516 1 92.75 108 VAL A C 1
ATOM 785 O O . VAL A 1 108 ? 11.164 37 16.625 1 92.75 108 VAL A O 1
ATOM 788 N N . PHE A 1 109 ? 9.625 36.406 15.133 1 94.94 109 PHE A N 1
ATOM 789 C CA . PHE A 1 109 ? 8.953 35.531 16.094 1 94.94 109 PHE A CA 1
ATOM 790 C C . PHE A 1 109 ? 9.031 34.062 15.656 1 94.94 109 PHE A C 1
ATOM 792 O O . PHE A 1 109 ? 8.875 33.75 14.477 1 94.94 109 PHE A O 1
ATOM 799 N N . GLU A 1 110 ? 9.297 33.219 16.578 1 95.94 110 GLU A N 1
ATOM 800 C CA . GLU A 1 110 ? 9.266 31.766 16.344 1 95.94 110 GLU A CA 1
ATOM 801 C C . GLU A 1 110 ? 7.898 31.172 16.672 1 95.94 110 GLU A C 1
ATOM 803 O O . GLU A 1 110 ? 7.52 31.109 17.844 1 95.94 110 GLU A O 1
ATOM 808 N N . VAL A 1 111 ? 7.238 30.812 15.664 1 96.75 111 VAL A N 1
ATOM 809 C CA . VAL A 1 111 ? 5.918 30.203 15.812 1 96.75 111 VAL A CA 1
ATOM 810 C C . VAL A 1 111 ? 5.969 28.75 15.344 1 96.75 111 VAL A C 1
ATOM 812 O O . VAL A 1 111 ? 6.629 28.422 14.352 1 96.75 111 VAL A O 1
ATOM 815 N N . VAL A 1 112 ? 5.258 27.875 16.078 1 98.06 112 VAL A N 1
ATOM 816 C CA . VAL A 1 112 ? 5.211 26.484 15.68 1 98.06 112 VAL A CA 1
ATOM 817 C C . VAL A 1 112 ? 3.803 26.125 15.203 1 98.06 112 VAL A C 1
ATOM 819 O O . VAL A 1 112 ? 2.814 26.469 15.852 1 98.06 112 VAL A O 1
ATOM 822 N N . VAL A 1 113 ? 3.787 25.531 14.055 1 98.56 113 VAL A N 1
ATOM 823 C CA . VAL A 1 113 ? 2.539 24.969 13.555 1 98.56 113 VAL A CA 1
ATOM 824 C C . VAL A 1 113 ? 2.555 23.453 13.703 1 98.56 113 VAL A C 1
ATOM 826 O O . VAL A 1 113 ? 3.451 22.781 13.188 1 98.56 113 VAL A O 1
ATOM 829 N N . ALA A 1 114 ? 1.58 22.969 14.406 1 98.62 114 ALA A N 1
ATOM 830 C CA . ALA A 1 114 ? 1.433 21.516 14.547 1 98.62 114 ALA A CA 1
ATOM 831 C C . ALA A 1 114 ? 0.223 21.016 13.766 1 98.62 114 ALA A C 1
ATOM 833 O O . ALA A 1 11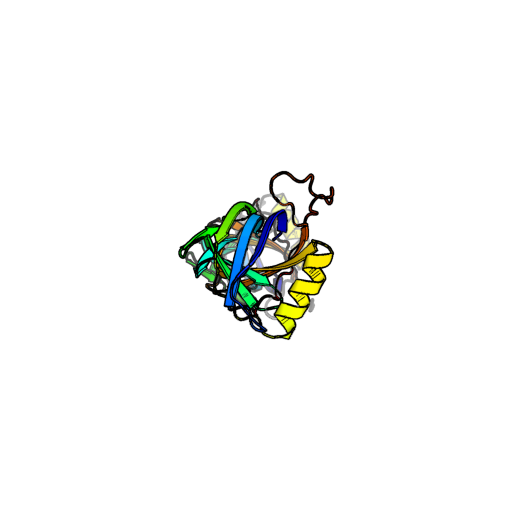4 ? -0.905 21.453 14 1 98.62 114 ALA A O 1
ATOM 834 N N . VAL A 1 115 ? 0.523 20.156 12.867 1 98.62 115 VAL A N 1
ATOM 835 C CA . VAL A 1 115 ? -0.55 19.516 12.117 1 98.62 115 VAL A CA 1
ATOM 836 C C . VAL A 1 115 ? -0.86 18.141 12.711 1 98.62 115 VAL A C 1
ATOM 838 O O . VAL A 1 115 ? 0.043 17.328 12.906 1 98.62 115 VAL A O 1
ATOM 841 N N . LYS A 1 116 ? -2.148 17.984 13.023 1 98.38 116 LYS A N 1
ATOM 842 C CA . LYS A 1 116 ? -2.533 16.719 13.664 1 98.38 116 LYS A CA 1
ATOM 843 C C . LYS A 1 116 ? -3.859 16.203 13.109 1 98.38 116 LYS A C 1
ATOM 845 O O . LYS A 1 116 ? -4.781 16.984 12.867 1 98.38 116 LYS A O 1
ATOM 850 N N . GLY A 1 117 ? -3.891 14.922 12.992 1 98 117 GLY A N 1
ATOM 851 C CA . GLY A 1 117 ? -5.09 14.219 12.555 1 98 117 GLY A CA 1
ATOM 852 C C . GLY A 1 117 ? -4.934 12.711 12.578 1 98 117 GLY A C 1
ATOM 853 O O . GLY A 1 117 ? -3.996 12.188 13.18 1 98 117 GLY A O 1
ATOM 854 N N . GLU A 1 118 ? -5.969 12.102 12.008 1 97.81 118 GLU A N 1
ATOM 855 C CA . GLU A 1 118 ? -5.965 10.648 11.883 1 97.81 118 GLU A CA 1
ATOM 856 C C . GLU A 1 118 ? -6.586 10.211 10.562 1 97.81 118 GLU A C 1
ATOM 858 O O . GLU A 1 118 ? -7.582 10.781 10.117 1 97.81 118 GLU A O 1
ATOM 863 N N . VAL A 1 119 ? -5.922 9.203 9.984 1 95.88 119 VAL A N 1
ATOM 864 C CA . VAL A 1 119 ? -6.43 8.766 8.688 1 95.88 119 VAL A CA 1
ATOM 865 C C . VAL A 1 119 ? -6.496 7.246 8.641 1 95.88 119 VAL A C 1
ATOM 867 O O . VAL A 1 119 ? -5.852 6.566 9.445 1 95.88 119 VAL A O 1
ATOM 870 N N . LYS A 1 120 ? -7.285 6.758 7.758 1 93.38 120 LYS A N 1
ATOM 871 C CA . LYS A 1 120 ? -7.258 5.375 7.297 1 93.38 120 LYS A CA 1
ATOM 872 C C . LYS A 1 120 ? -6.953 5.301 5.805 1 93.38 120 LYS A C 1
ATOM 874 O O . LYS A 1 120 ? -7.258 6.23 5.055 1 93.38 120 LYS A O 1
ATOM 879 N N . TYR A 1 121 ? -6.363 4.211 5.422 1 91.31 121 TYR A N 1
ATOM 880 C CA . TYR A 1 121 ? -5.961 4.062 4.027 1 91.31 121 TYR A CA 1
ATOM 881 C C . TYR A 1 121 ? -6.914 3.141 3.281 1 91.31 121 TYR A C 1
ATOM 883 O O . TYR A 1 121 ? -7.391 2.146 3.836 1 91.31 121 TYR A O 1
ATOM 891 N N . THR A 1 122 ? -7.219 3.498 2.07 1 88.88 122 THR A N 1
ATOM 892 C CA . THR A 1 122 ? -8.008 2.658 1.177 1 88.88 122 THR A CA 1
ATOM 893 C C . THR A 1 122 ? -7.297 2.465 -0.158 1 88.88 122 THR A C 1
ATOM 895 O O . THR A 1 122 ? -6.953 3.441 -0.83 1 88.88 122 THR A O 1
ATOM 898 N N . ALA A 1 123 ? -7.098 1.2 -0.498 1 87.69 123 ALA A N 1
ATOM 899 C CA . ALA A 1 123 ? -6.422 0.89 -1.756 1 87.69 123 ALA A CA 1
ATOM 900 C C . ALA A 1 123 ? -7.355 1.093 -2.945 1 87.69 123 ALA A C 1
ATOM 902 O O . ALA A 1 123 ? -8.562 0.86 -2.842 1 87.69 123 ALA A O 1
ATOM 903 N N . ARG A 1 124 ? -6.824 1.512 -4 1 83.81 124 ARG A N 1
ATOM 904 C CA . ARG A 1 124 ? -7.586 1.531 -5.246 1 83.81 124 ARG A CA 1
ATOM 905 C C . ARG A 1 124 ? -8.016 0.125 -5.645 1 83.81 124 ARG A C 1
ATOM 907 O O . ARG A 1 124 ? -7.27 -0.836 -5.469 1 83.81 124 ARG A O 1
ATOM 914 N N . VAL A 1 125 ? -9.273 0.147 -6.148 1 80.56 125 VAL A N 1
ATOM 915 C CA . VAL A 1 125 ? -9.766 -1.148 -6.605 1 80.56 125 VAL A CA 1
ATOM 916 C C . VAL A 1 125 ? -9.258 -1.428 -8.016 1 80.56 125 VAL A C 1
ATOM 918 O O . VAL A 1 125 ? -9.656 -0.759 -8.977 1 80.56 125 VAL A O 1
ATOM 921 N N . THR A 1 126 ? -8.25 -2.145 -8.109 1 85.38 126 THR A N 1
ATOM 922 C CA . THR A 1 126 ? -7.742 -2.58 -9.406 1 85.38 126 THR A CA 1
ATOM 923 C C . THR A 1 126 ? -7.539 -4.094 -9.43 1 85.38 126 THR A C 1
ATOM 925 O O . THR A 1 126 ? -7.219 -4.695 -8.406 1 85.38 126 THR A O 1
ATOM 928 N N . LYS A 1 127 ? -7.984 -4.594 -10.555 1 92.06 127 LYS A N 1
ATOM 929 C CA . LYS A 1 127 ? -7.695 -6.008 -10.758 1 92.06 127 LYS A CA 1
ATOM 930 C C . LYS A 1 127 ? -6.332 -6.199 -11.422 1 92.06 127 LYS A C 1
ATOM 932 O O . LYS A 1 127 ? -6.012 -5.523 -12.398 1 92.06 127 LYS A O 1
ATOM 937 N N . CYS A 1 128 ? -5.555 -7.07 -10.836 1 93.88 128 CYS A N 1
ATOM 938 C CA . CYS A 1 128 ? -4.195 -7.297 -11.312 1 93.88 128 CYS A CA 1
ATOM 939 C C . CYS A 1 128 ? -3.996 -8.758 -11.703 1 93.88 128 CYS A C 1
ATOM 941 O O . CYS A 1 128 ? -4.27 -9.664 -10.914 1 93.88 128 CYS A O 1
ATOM 943 N N . ALA A 1 129 ? -3.564 -8.922 -12.828 1 95.5 129 ALA A N 1
ATOM 944 C CA . ALA A 1 129 ? -3.213 -10.273 -13.258 1 95.5 129 ALA A CA 1
ATOM 945 C C . ALA A 1 129 ? -1.958 -10.766 -12.539 1 95.5 129 ALA A C 1
ATOM 947 O O . ALA A 1 129 ? -1.01 -10 -12.344 1 95.5 129 ALA A O 1
ATOM 948 N N . ILE A 1 130 ? -1.995 -11.953 -12.188 1 94.81 130 ILE A N 1
ATOM 949 C CA . ILE A 1 130 ? -0.814 -12.633 -11.664 1 94.81 130 ILE A CA 1
ATOM 950 C C . ILE A 1 130 ? -0.433 -13.789 -12.594 1 94.81 130 ILE A C 1
ATOM 952 O O . ILE A 1 130 ? -1.266 -14.641 -12.906 1 94.81 130 ILE A O 1
ATOM 956 N N . GLU A 1 131 ? 0.763 -13.711 -13 1 97.19 131 GLU A N 1
ATOM 957 C CA . GLU A 1 131 ? 1.276 -14.758 -13.875 1 97.19 131 GLU A CA 1
ATOM 958 C C . GLU A 1 131 ? 2.711 -15.133 -13.508 1 97.19 131 GLU A C 1
ATOM 960 O O . GLU A 1 131 ? 3.564 -14.258 -13.352 1 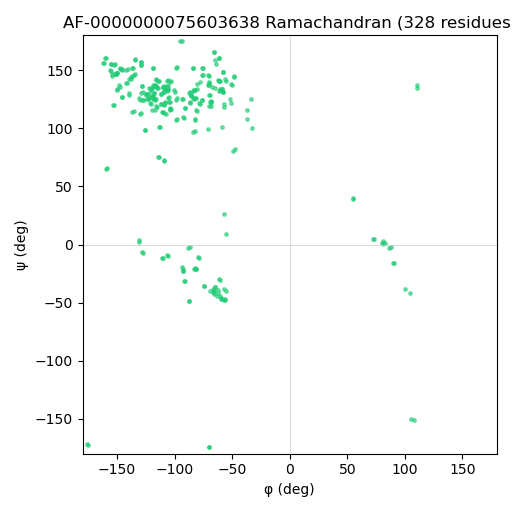97.19 131 GLU A O 1
ATOM 965 N N . ALA A 1 132 ? 2.918 -16.344 -13.352 1 98.25 132 ALA A N 1
ATOM 966 C CA . ALA A 1 132 ? 4.254 -16.859 -13.086 1 98.25 132 ALA A CA 1
ATOM 967 C C . ALA A 1 132 ? 4.523 -18.125 -13.898 1 98.25 132 ALA A C 1
ATOM 969 O O . ALA A 1 132 ? 3.615 -18.922 -14.133 1 98.25 132 ALA A O 1
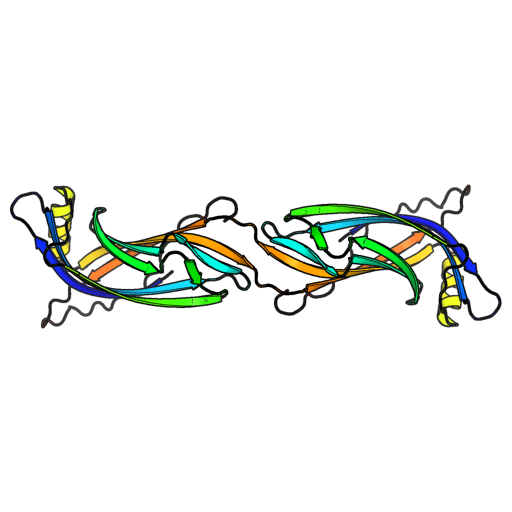ATOM 970 N N . THR A 1 133 ? 5.734 -18.234 -14.297 1 98.44 133 THR A N 1
ATOM 971 C CA . THR A 1 133 ? 6.18 -19.406 -15.031 1 98.44 133 THR A CA 1
ATOM 972 C C . THR A 1 133 ? 7.309 -20.109 -14.289 1 98.44 133 THR A C 1
ATOM 974 O O . THR A 1 133 ? 8.289 -19.484 -13.891 1 98.44 133 THR A O 1
ATOM 977 N N . CYS A 1 134 ? 7.188 -21.359 -14.188 1 98.44 134 CYS A N 1
ATOM 978 C CA . CYS A 1 134 ? 8.133 -22.188 -13.469 1 98.44 134 CYS A CA 1
ATOM 979 C C . CYS A 1 134 ? 8.664 -23.312 -14.352 1 98.44 134 CYS A C 1
ATOM 981 O O . CYS A 1 134 ? 8.047 -24.375 -14.461 1 98.44 134 CYS A O 1
ATOM 983 N N . PRO A 1 135 ? 9.789 -23.109 -14.883 1 97.75 135 PRO A N 1
ATOM 984 C CA . PRO A 1 135 ? 10.383 -24.203 -15.664 1 97.75 135 PRO A CA 1
ATOM 985 C C . PRO A 1 135 ? 10.969 -25.297 -14.789 1 97.75 135 PRO A C 1
ATOM 987 O O . PRO A 1 135 ? 11.875 -25.047 -13.992 1 97.75 135 PRO A O 1
ATOM 990 N N . LEU A 1 136 ? 10.5 -26.484 -15.031 1 97.19 136 LEU A N 1
ATOM 991 C CA . LEU A 1 136 ? 10.945 -27.594 -14.203 1 97.19 136 LEU A CA 1
ATOM 992 C C . LEU A 1 136 ? 11.719 -28.625 -15.031 1 97.19 136 LEU A C 1
ATOM 994 O O . LEU A 1 136 ? 11.375 -28.859 -16.188 1 97.19 136 LEU A O 1
ATOM 998 N N . LYS A 1 137 ? 12.695 -29.125 -14.438 1 94.31 137 LYS A N 1
ATOM 999 C CA . LYS A 1 137 ? 13.375 -30.328 -14.93 1 94.31 137 LYS A CA 1
ATOM 1000 C C . LYS A 1 137 ? 13.117 -31.516 -14.023 1 94.31 137 LYS A C 1
ATOM 1002 O O . LYS A 1 137 ? 13.578 -31.547 -12.875 1 94.31 137 LYS A O 1
ATOM 1007 N N . LEU A 1 138 ? 12.406 -32.438 -14.648 1 94.69 138 LEU A N 1
ATOM 1008 C CA . LEU A 1 138 ? 11.938 -33.531 -13.805 1 94.69 138 LEU A CA 1
ATOM 1009 C C . LEU A 1 138 ? 12.531 -34.875 -14.273 1 94.69 138 LEU A C 1
ATOM 1011 O O . LEU A 1 138 ? 12.406 -35.25 -15.445 1 94.69 138 LEU A O 1
ATOM 1015 N N . GLN A 1 139 ? 13.125 -35.5 -13.375 1 92 139 GLN A N 1
ATOM 1016 C CA . GLN A 1 139 ? 13.586 -36.875 -13.633 1 92 139 GLN A CA 1
ATOM 1017 C C . GLN A 1 139 ? 12.453 -37.875 -13.453 1 92 139 GLN A C 1
ATOM 1019 O O . GLN A 1 139 ? 11.773 -37.875 -12.43 1 92 139 GLN A O 1
ATOM 1024 N N . LEU A 1 140 ? 12.289 -38.656 -14.523 1 91.19 140 LEU A N 1
ATOM 1025 C CA . LEU A 1 140 ? 11.305 -39.719 -14.398 1 91.19 140 LEU A CA 1
ATOM 1026 C C . LEU A 1 140 ? 11.797 -40.812 -13.43 1 91.19 140 LEU A C 1
ATOM 1028 O O . LEU A 1 140 ? 12.914 -41.312 -13.562 1 91.19 140 LEU A O 1
ATOM 1032 N N . ALA A 1 141 ? 11 -40.938 -12.422 1 80.44 141 ALA A N 1
ATOM 1033 C CA . ALA A 1 141 ? 11.352 -41.969 -11.477 1 80.44 141 ALA A CA 1
ATOM 1034 C C . ALA A 1 141 ? 10.297 -43.094 -11.461 1 80.44 141 ALA A C 1
ATOM 1036 O O . ALA A 1 141 ? 9.375 -43.062 -10.648 1 80.44 141 ALA A O 1
ATOM 1037 N N . PRO A 1 142 ? 10.352 -43.938 -12.555 1 65.94 142 PRO A N 1
ATOM 1038 C CA . PRO A 1 142 ? 9.344 -45 -12.578 1 65.94 142 PRO A CA 1
ATOM 1039 C C . PRO A 1 142 ? 9.25 -45.75 -11.258 1 65.94 142 PRO A C 1
ATOM 1041 O O . PRO A 1 142 ? 10.219 -45.781 -10.484 1 65.94 142 PRO A O 1
ATOM 1044 N N . LEU A 1 143 ? 8.031 -46.156 -10.883 1 59.34 143 LEU A N 1
ATOM 1045 C CA . LEU A 1 143 ? 7.805 -46.906 -9.656 1 59.34 143 LEU A CA 1
ATOM 1046 C C . LEU A 1 143 ? 8.742 -48.125 -9.578 1 59.34 143 LEU A C 1
ATOM 1048 O O . LEU A 1 143 ? 8.875 -48.875 -10.539 1 59.34 143 LEU A O 1
ATOM 1052 N N . GLY A 1 144 ? 9.484 -48.281 -8.578 1 54.66 144 GLY A N 1
ATOM 1053 C CA . GLY A 1 144 ? 10.344 -49.438 -8.312 1 54.66 144 GLY A CA 1
ATOM 1054 C C . GLY A 1 144 ? 11.797 -49.188 -8.656 1 54.66 144 GLY A C 1
ATOM 1055 O O . GLY A 1 144 ? 12.664 -50 -8.32 1 54.66 144 GLY A O 1
ATOM 1056 N N . GLN A 1 145 ? 12 -48.469 -9.758 1 56.38 145 GLN A N 1
ATOM 1057 C CA . GLN A 1 145 ? 13.398 -48.281 -10.109 1 56.38 145 GLN A CA 1
ATOM 1058 C C . GLN A 1 145 ? 13.984 -47.062 -9.375 1 56.38 145 GLN A C 1
ATOM 1060 O O . GLN A 1 145 ? 13.266 -46.125 -9.078 1 56.38 145 GLN A O 1
ATOM 1065 N N . ALA A 1 146 ? 15.078 -47.406 -8.781 1 53.91 146 ALA A N 1
ATOM 1066 C CA . ALA A 1 146 ? 15.812 -46.375 -8.039 1 53.91 146 ALA A CA 1
ATOM 1067 C C . ALA A 1 146 ? 15.969 -45.094 -8.859 1 53.91 146 ALA A C 1
ATOM 1069 O O . ALA A 1 146 ? 16.484 -45.125 -9.984 1 53.91 146 ALA A O 1
ATOM 1070 N N . PRO A 1 147 ? 15.07 -44.219 -8.953 1 53.38 147 PRO A N 1
ATOM 1071 C CA . PRO A 1 147 ? 15.297 -43.062 -9.812 1 53.38 147 PRO A CA 1
ATOM 1072 C C . PRO A 1 147 ? 16.75 -42.562 -9.773 1 53.38 147 PRO A C 1
ATOM 1074 O O . PRO A 1 147 ? 17.438 -42.75 -8.781 1 53.38 147 PRO A O 1
ATOM 1077 N N . ALA A 1 148 ? 17.391 -42.625 -10.789 1 54.41 148 ALA A N 1
ATOM 1078 C CA . ALA A 1 148 ? 18.625 -41.844 -10.711 1 54.41 148 ALA A CA 1
ATOM 1079 C C . ALA A 1 148 ? 18.453 -40.594 -9.859 1 54.41 148 ALA A C 1
ATOM 1081 O O . ALA A 1 148 ? 17.328 -40.094 -9.711 1 54.41 148 ALA A O 1
ATOM 1082 N N . ALA A 1 149 ? 19.25 -40.281 -8.781 1 56.47 149 ALA A N 1
ATOM 1083 C CA . ALA A 1 149 ? 19.312 -39.5 -7.543 1 56.47 149 ALA A CA 1
ATOM 1084 C C . ALA A 1 149 ? 19.047 -38.031 -7.812 1 56.47 149 ALA A C 1
ATOM 1086 O O . ALA A 1 149 ? 19.484 -37.156 -7.059 1 56.47 149 ALA A O 1
ATOM 1087 N N . ILE A 1 150 ? 18.594 -37.656 -9.117 1 64.88 150 ILE A N 1
ATOM 1088 C CA . ILE A 1 150 ? 18.672 -36.219 -9.125 1 64.88 150 ILE A CA 1
ATOM 1089 C C . ILE A 1 150 ? 17.578 -35.625 -8.227 1 64.88 150 ILE A C 1
ATOM 1091 O O . ILE A 1 150 ? 16.391 -35.875 -8.438 1 64.88 150 ILE A O 1
ATOM 1095 N N . VAL A 1 151 ? 18.031 -35.312 -7.137 1 79.31 151 VAL A N 1
ATOM 1096 C CA . VAL A 1 151 ? 17.188 -34.625 -6.176 1 79.31 151 VAL A CA 1
ATOM 1097 C C . VAL A 1 151 ? 16.641 -33.344 -6.797 1 79.31 151 VAL A C 1
ATOM 1099 O O . VAL A 1 151 ? 17.375 -32.594 -7.422 1 79.31 151 VAL A O 1
ATOM 1102 N N . PHE A 1 152 ? 15.391 -33.344 -6.82 1 91.31 152 PHE A N 1
ATOM 1103 C CA . PHE A 1 152 ? 14.773 -32.094 -7.332 1 91.31 152 PHE A CA 1
ATOM 1104 C C . PHE A 1 152 ? 15.336 -30.875 -6.621 1 91.31 152 PHE A C 1
ATOM 1106 O O . PHE A 1 152 ? 15.562 -30.906 -5.41 1 91.31 152 PHE A O 1
ATOM 1113 N N . GLN A 1 153 ? 15.578 -29.875 -7.438 1 91.25 153 GLN A N 1
ATOM 1114 C CA . GLN A 1 153 ? 16.016 -28.594 -6.875 1 91.25 153 GLN A CA 1
ATOM 1115 C C . GLN A 1 153 ? 14.906 -27.562 -6.93 1 91.25 15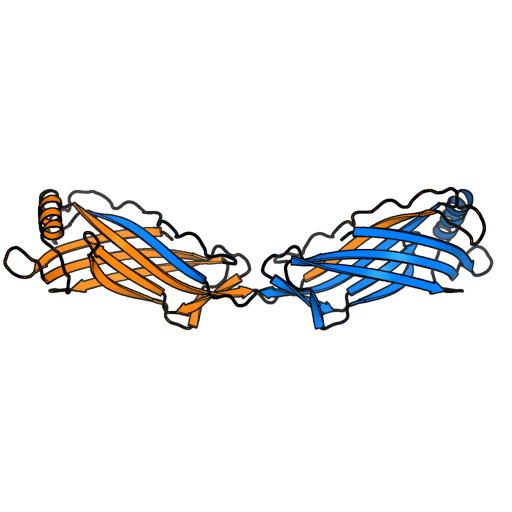3 GLN A C 1
ATOM 1117 O O . GLN A 1 153 ? 14.203 -27.438 -7.938 1 91.25 153 GLN A O 1
ATOM 1122 N N . LYS A 1 154 ? 14.93 -26.891 -5.871 1 95.44 154 LYS A N 1
ATOM 1123 C CA . LYS A 1 154 ? 13.945 -25.812 -5.77 1 95.44 154 LYS A CA 1
ATOM 1124 C C . LYS A 1 154 ? 14.047 -24.859 -6.957 1 95.44 154 LYS A C 1
ATOM 1126 O O . LYS A 1 154 ? 15.148 -24.516 -7.387 1 95.44 154 LYS A O 1
ATOM 1131 N N . VAL A 1 155 ? 12.867 -24.422 -7.426 1 97.25 155 VAL A N 1
ATOM 1132 C CA . VAL A 1 155 ? 12.828 -23.531 -8.578 1 97.25 155 VAL A CA 1
ATOM 1133 C C . VAL A 1 155 ? 12.109 -22.234 -8.203 1 97.25 155 VAL A C 1
ATOM 1135 O O . VAL A 1 155 ? 11 -22.266 -7.664 1 97.25 155 VAL A O 1
ATOM 1138 N N . ASN A 1 156 ? 12.75 -21.062 -8.531 1 97.38 156 ASN A N 1
ATOM 1139 C CA . ASN A 1 156 ? 12.078 -19.766 -8.469 1 97.38 156 ASN A CA 1
ATOM 1140 C C . ASN A 1 156 ? 11.336 -19.453 -9.766 1 97.38 156 ASN A C 1
ATOM 1142 O O . ASN A 1 156 ? 11.953 -19.375 -10.828 1 97.38 156 ASN A O 1
ATOM 1146 N N . CYS A 1 157 ? 10.109 -19.25 -9.602 1 98.31 157 CYS A N 1
ATOM 1147 C CA . CYS A 1 157 ? 9.305 -18.969 -10.789 1 98.31 157 CYS A CA 1
ATOM 1148 C C . CYS A 1 157 ? 9.539 -17.531 -11.266 1 98.31 157 CYS A C 1
ATOM 1150 O O . CYS A 1 157 ? 9.875 -16.656 -10.469 1 98.31 157 CYS A O 1
ATOM 1152 N N . LYS A 1 158 ? 9.359 -17.375 -12.508 1 97.25 158 LYS A N 1
ATOM 1153 C CA . LYS A 1 158 ? 9.461 -16.047 -13.094 1 97.25 158 LYS A CA 1
ATOM 1154 C C . LYS A 1 158 ? 8.102 -15.352 -13.102 1 97.25 158 LYS A C 1
ATOM 1156 O O . LYS A 1 158 ? 7.168 -15.797 -13.773 1 97.25 158 LYS A O 1
ATOM 1161 N N . LEU A 1 159 ? 8.102 -14.289 -12.398 1 95.81 159 LEU A N 1
ATOM 1162 C CA . LEU A 1 159 ? 6.871 -13.508 -12.367 1 95.81 159 LEU A CA 1
ATOM 1163 C C . LEU A 1 159 ? 6.785 -12.586 -13.578 1 95.81 159 LEU A C 1
ATOM 1165 O O . LEU A 1 159 ? 7.777 -11.961 -13.961 1 95.81 159 LEU A O 1
ATOM 1169 N N . ALA A 1 160 ? 5.648 -12.633 -14.156 1 94.81 160 ALA A N 1
ATOM 1170 C CA . ALA A 1 160 ? 5.43 -11.688 -15.242 1 94.81 160 ALA A CA 1
ATOM 1171 C C . ALA A 1 160 ? 5.457 -10.25 -14.734 1 94.81 160 ALA A C 1
ATOM 1173 O O . ALA A 1 160 ? 5.188 -9.992 -13.562 1 94.81 160 ALA A O 1
ATOM 1174 N N . LYS A 1 161 ? 5.77 -9.328 -15.641 1 91.75 161 LYS A N 1
ATOM 1175 C CA . LYS A 1 161 ? 5.754 -7.91 -15.273 1 91.75 161 LYS A CA 1
ATOM 1176 C C . LYS A 1 161 ? 4.344 -7.449 -14.914 1 91.75 161 LYS A C 1
ATOM 1178 O O . LYS A 1 161 ? 3.379 -7.801 -15.594 1 91.75 161 LYS A O 1
ATOM 1183 N N . ALA A 1 162 ? 4.348 -6.762 -13.867 1 86 162 ALA A N 1
ATOM 1184 C CA . ALA A 1 162 ? 3.047 -6.258 -13.43 1 86 162 ALA A CA 1
ATOM 1185 C C . ALA A 1 162 ? 2.531 -5.176 -14.375 1 86 162 ALA A C 1
ATOM 1187 O O . ALA A 1 162 ? 3.314 -4.402 -14.938 1 86 162 ALA A O 1
ATOM 1188 N N . GLU A 1 163 ? 1.211 -5.191 -14.531 1 85.25 163 GLU A N 1
ATOM 1189 C CA . GLU A 1 163 ? 0.569 -4.113 -15.273 1 85.25 163 GLU A CA 1
ATOM 1190 C C . GLU A 1 163 ? 0.706 -2.781 -14.547 1 85.25 163 GLU A C 1
ATOM 1192 O O . GLU A 1 163 ? 1.063 -2.746 -13.367 1 85.25 163 GLU A O 1
ATOM 1197 N N . LYS A 1 164 ? 0.37 -1.721 -15.414 1 78.44 164 LYS A N 1
ATOM 1198 C CA . LYS A 1 164 ? 0.385 -0.396 -14.805 1 78.44 164 LYS A CA 1
ATOM 1199 C C . LYS A 1 164 ? -0.566 -0.331 -13.609 1 78.44 164 LYS A C 1
ATOM 1201 O O . LYS A 1 164 ? -1.688 -0.837 -13.68 1 78.44 164 LYS A O 1
ATOM 1206 N N . ASN A 1 165 ? -0.135 0.182 -12.453 1 78 165 ASN A N 1
ATOM 1207 C CA . ASN A 1 165 ? -0.926 0.369 -11.242 1 78 165 ASN A CA 1
ATOM 1208 C C . ASN A 1 165 ? -1.062 -0.931 -10.453 1 78 165 ASN A C 1
ATOM 1210 O O . ASN A 1 165 ? -1.912 -1.04 -9.562 1 78 165 ASN A O 1
ATOM 1214 N N . CYS A 1 166 ? -0.44 -1.96 -10.977 1 83.25 166 CYS A N 1
ATOM 1215 C CA . CYS A 1 166 ? -0.4 -3.201 -10.219 1 83.25 166 CYS A CA 1
ATOM 1216 C C . CYS A 1 166 ? 0.965 -3.402 -9.57 1 83.25 166 CYS A C 1
ATOM 1218 O O . CYS A 1 166 ? 1.974 -2.902 -10.07 1 83.25 166 CYS A O 1
ATOM 1220 N N . VAL B 1 1 ? 6.926 -16.719 -5.797 1 96.94 1 VAL B N 1
ATOM 1221 C CA . VAL B 1 1 ? 6.367 -18.016 -6.18 1 96.94 1 VAL B CA 1
ATOM 1222 C C . VAL B 1 1 ? 7.492 -19.016 -6.414 1 96.94 1 VAL B C 1
ATOM 1224 O O . VAL B 1 1 ? 8.453 -18.734 -7.133 1 96.94 1 VAL B O 1
ATOM 1227 N N . THR B 1 2 ? 7.426 -20.094 -5.738 1 98.19 2 THR B N 1
ATOM 1228 C CA . THR B 1 2 ? 8.477 -21.094 -5.883 1 98.19 2 THR B CA 1
ATOM 1229 C C . THR B 1 2 ? 7.875 -22.5 -5.969 1 98.19 2 THR B C 1
ATOM 1231 O O . THR B 1 2 ? 6.777 -22.734 -5.461 1 98.19 2 THR B O 1
ATOM 1234 N N . VAL B 1 3 ? 8.586 -23.344 -6.637 1 98.44 3 VAL B N 1
ATOM 1235 C CA . VAL B 1 3 ? 8.336 -24.781 -6.551 1 98.44 3 VAL B CA 1
ATOM 1236 C C . VAL B 1 3 ? 9.398 -25.438 -5.676 1 98.44 3 VAL B C 1
ATOM 1238 O O . VAL B 1 3 ? 10.57 -25.484 -6.047 1 98.44 3 VAL B O 1
ATOM 1241 N N . ASP B 1 4 ? 8.914 -25.953 -4.602 1 97.56 4 ASP B N 1
ATOM 1242 C CA . ASP B 1 4 ? 9.859 -26.438 -3.6 1 97.56 4 ASP B CA 1
ATOM 1243 C C . ASP B 1 4 ? 10.195 -27.906 -3.828 1 97.56 4 ASP B C 1
ATOM 1245 O O . ASP B 1 4 ? 11.266 -28.375 -3.443 1 97.56 4 ASP B O 1
ATOM 1249 N N . ASP B 1 5 ? 9.234 -28.562 -4.344 1 96.06 5 ASP B N 1
ATOM 1250 C CA . ASP B 1 5 ? 9.406 -29.984 -4.641 1 96.06 5 ASP B CA 1
ATOM 1251 C C . ASP B 1 5 ? 8.531 -30.406 -5.812 1 96.06 5 ASP B C 1
ATOM 1253 O O . ASP B 1 5 ? 7.457 -29.844 -6.035 1 96.06 5 ASP B O 1
ATOM 1257 N N . ALA B 1 6 ? 9.102 -31.391 -6.551 1 96.12 6 ALA B N 1
ATOM 1258 C CA . ALA B 1 6 ? 8.328 -31.953 -7.652 1 96.12 6 ALA B CA 1
ATOM 1259 C C . ALA B 1 6 ? 8.805 -33.375 -7.984 1 96.12 6 ALA B C 1
ATOM 1261 O O . ALA B 1 6 ? 9.977 -33.688 -7.789 1 96.12 6 ALA B O 1
ATOM 1262 N N . SER B 1 7 ? 7.793 -34.125 -8.469 1 93.12 7 SER B N 1
ATOM 1263 C CA . SER B 1 7 ? 8.109 -35.5 -8.852 1 93.12 7 SER B CA 1
ATOM 1264 C C . SER B 1 7 ? 7.246 -35.969 -10.016 1 93.12 7 SER B C 1
ATOM 1266 O O . SER B 1 7 ? 6.043 -35.688 -10.055 1 93.12 7 SER B O 1
ATOM 1268 N N . LEU B 1 8 ? 7.941 -36.625 -10.867 1 94.31 8 LEU B N 1
ATOM 1269 C CA . LEU B 1 8 ? 7.297 -37.219 -12.031 1 94.31 8 LEU B CA 1
ATOM 1270 C C . LEU B 1 8 ? 7.48 -38.719 -12.023 1 94.31 8 LEU B C 1
ATOM 1272 O O . LEU B 1 8 ? 8.602 -39.219 -12.172 1 94.31 8 LEU B O 1
ATOM 1276 N N . THR B 1 9 ? 6.375 -39.406 -11.906 1 93 9 THR B N 1
ATOM 1277 C CA . THR B 1 9 ? 6.547 -40.844 -11.766 1 93 9 THR B CA 1
ATOM 1278 C C . THR B 1 9 ? 6.039 -41.594 -13.016 1 93 9 THR B C 1
ATOM 1280 O O . THR B 1 9 ? 6.285 -42.781 -13.188 1 93 9 THR B O 1
ATOM 1283 N N . ARG B 1 10 ? 5.352 -40.875 -13.859 1 93.44 10 ARG B N 1
ATOM 1284 C CA . ARG B 1 10 ? 4.906 -41.438 -15.125 1 93.44 10 ARG B CA 1
ATOM 1285 C C . ARG B 1 10 ? 4.801 -40.344 -16.203 1 93.44 10 ARG B C 1
ATOM 1287 O O . ARG B 1 10 ? 4.293 -39.25 -15.945 1 93.44 10 ARG B O 1
ATOM 1294 N N . LEU B 1 11 ? 5.328 -40.656 -17.359 1 93.06 11 LEU B N 1
ATOM 1295 C CA . LEU B 1 11 ? 5.105 -39.844 -18.547 1 93.06 11 LEU B CA 1
ATOM 1296 C C . LEU B 1 11 ? 5.227 -40.688 -19.812 1 93.06 11 LEU B C 1
ATOM 1298 O O . LEU B 1 11 ? 6.273 -41.281 -20.078 1 93.06 11 LEU B O 1
ATOM 1302 N N . ALA B 1 12 ? 4.105 -40.656 -20.484 1 92.12 12 ALA B N 1
ATOM 1303 C CA . ALA B 1 12 ? 4.105 -41.469 -21.703 1 92.12 12 ALA B CA 1
ATOM 1304 C C . ALA B 1 12 ? 3.172 -40.875 -22.75 1 92.12 12 ALA B C 1
ATOM 1306 O O . ALA B 1 12 ? 2.152 -40.25 -22.422 1 92.12 12 ALA B O 1
ATOM 1307 N N . LEU B 1 13 ? 3.545 -41.031 -23.969 1 91.75 13 LEU B N 1
ATOM 1308 C CA . LEU B 1 13 ? 2.666 -40.625 -25.062 1 91.75 13 LEU B CA 1
ATOM 1309 C C . LEU B 1 13 ? 1.644 -41.719 -25.359 1 91.75 13 LEU B C 1
ATOM 1311 O O . LEU B 1 13 ? 1.994 -42.906 -25.438 1 91.75 13 LEU B O 1
ATOM 1315 N N . VAL B 1 14 ? 0.399 -41.062 -25.266 1 87.06 14 VAL B N 1
ATOM 1316 C CA . VAL B 1 14 ? -0.689 -42 -25.578 1 87.06 14 VAL B CA 1
ATOM 1317 C C . VAL B 1 14 ? -1.282 -41.656 -26.953 1 87.06 14 VAL B C 1
ATOM 1319 O O . VAL B 1 14 ? -1.588 -40.5 -27.234 1 87.06 14 VAL B O 1
ATOM 1322 N N . GLY B 1 15 ? -1.471 -42.625 -27.75 1 75.62 15 GLY B N 1
ATOM 1323 C CA . GLY B 1 15 ? -2.012 -42.531 -29.094 1 75.62 15 GLY B CA 1
ATOM 1324 C C . GLY B 1 15 ? -0.991 -42.812 -30.172 1 75.62 15 GLY B C 1
ATOM 1325 O O . GLY B 1 15 ? 0.214 -42.812 -29.906 1 75.62 15 GLY B O 1
ATOM 1326 N N . GLY B 1 16 ? -1.113 -43.469 -31.094 1 63.66 16 GLY B N 1
ATOM 1327 C CA . GLY B 1 16 ? -0.339 -44.094 -32.156 1 63.66 16 GLY B CA 1
ATOM 1328 C C . GLY B 1 16 ? 0.049 -43.125 -33.25 1 63.66 16 GLY B C 1
ATOM 1329 O O . GLY B 1 16 ? -0.511 -42.031 -33.375 1 63.66 16 GLY B O 1
ATOM 1330 N N . GLY B 1 17 ? 1.225 -43.188 -33.781 1 61.75 17 GLY B N 1
ATOM 1331 C CA . GLY B 1 17 ? 1.722 -42.594 -35 1 61.75 17 GLY B CA 1
ATOM 1332 C C . GLY B 1 17 ? 2.617 -41.406 -34.781 1 61.75 17 GLY B C 1
ATOM 1333 O O . GLY B 1 17 ? 3.33 -41.312 -33.781 1 61.75 17 GLY B O 1
ATOM 1334 N N . THR B 1 18 ? 2.66 -40.438 -35.688 1 67.75 18 THR B N 1
ATOM 1335 C CA . THR B 1 18 ? 3.543 -39.281 -35.75 1 67.75 18 THR B CA 1
ATOM 1336 C C . THR B 1 18 ? 2.957 -38.094 -34.969 1 67.75 18 THR B C 1
ATOM 1338 O O . THR B 1 18 ? 3.611 -37.062 -34.812 1 67.75 18 THR B O 1
ATOM 1341 N N . THR B 1 19 ? 1.681 -38.25 -34.375 1 74.5 19 THR B N 1
ATOM 1342 C CA . THR B 1 19 ? 1.042 -37.188 -33.562 1 74.5 19 THR B CA 1
ATOM 1343 C C . THR B 1 19 ? 0.437 -37.781 -32.312 1 74.5 19 THR B C 1
ATOM 1345 O O . THR B 1 19 ? -0.393 -38.688 -32.344 1 74.5 19 THR B O 1
ATOM 1348 N N . ALA B 1 20 ? 1.083 -37.312 -31.188 1 78.88 20 ALA B N 1
ATOM 1349 C CA . ALA B 1 20 ? 0.502 -37.75 -29.922 1 78.88 20 ALA B CA 1
ATOM 1350 C C . ALA B 1 20 ? -0.716 -36.906 -29.562 1 78.88 20 ALA B C 1
ATOM 1352 O O . ALA B 1 20 ? -0.699 -35.688 -29.719 1 78.88 20 ALA B O 1
ATOM 1353 N N . THR B 1 21 ? -1.77 -37.594 -29.156 1 85.25 21 THR B N 1
ATOM 1354 C CA . THR B 1 21 ? -3.014 -36.906 -28.844 1 85.25 21 THR B CA 1
ATOM 1355 C C . THR B 1 21 ? -3.244 -36.844 -27.344 1 85.25 21 THR B C 1
ATOM 1357 O O . THR B 1 21 ? -4.109 -36.125 -26.859 1 85.25 21 THR B O 1
ATOM 1360 N N . ALA B 1 22 ? -2.318 -37.656 -26.656 1 92.44 22 ALA B N 1
ATOM 1361 C CA . ALA B 1 22 ? -2.543 -37.656 -25.219 1 92.44 22 ALA B CA 1
ATOM 1362 C C . ALA B 1 22 ? -1.263 -38 -24.453 1 92.44 22 ALA B C 1
ATOM 1364 O O . ALA B 1 22 ? -0.34 -38.594 -25.031 1 92.44 22 ALA B O 1
ATOM 1365 N N . LEU B 1 23 ? -1.213 -37.562 -23.25 1 93.31 23 LEU B N 1
ATOM 1366 C CA . LEU B 1 23 ? -0.125 -37.875 -22.328 1 93.31 23 LEU B CA 1
ATOM 1367 C C . LEU B 1 23 ? -0.649 -38.625 -21.109 1 93.31 23 LEU B C 1
ATOM 1369 O O . LEU B 1 23 ? -1.641 -38.219 -20.5 1 93.31 23 LEU B O 1
ATOM 1373 N N . ALA B 1 24 ? -0.085 -39.812 -20.812 1 94.62 24 ALA B N 1
ATOM 1374 C CA . ALA B 1 24 ? -0.243 -40.406 -19.484 1 94.62 24 ALA B CA 1
ATOM 1375 C C . ALA B 1 24 ? 0.817 -39.875 -18.516 1 94.62 24 ALA B C 1
ATOM 1377 O O . ALA B 1 24 ? 2.004 -39.844 -18.859 1 94.62 24 ALA B O 1
ATOM 1378 N N . TYR B 1 25 ? 0.358 -39.438 -17.422 1 95.62 25 TYR B N 1
ATOM 1379 C CA . TYR B 1 25 ? 1.339 -38.844 -16.531 1 95.62 25 TYR B CA 1
ATOM 1380 C C . TYR B 1 25 ? 0.894 -38.969 -15.078 1 95.62 25 TYR B C 1
ATOM 1382 O O . TYR B 1 25 ? -0.28 -39.25 -14.797 1 95.62 25 TYR B O 1
ATOM 1390 N N . ASN B 1 26 ? 1.838 -38.969 -14.125 1 95.94 26 ASN B N 1
ATOM 1391 C CA . ASN B 1 26 ? 1.674 -38.781 -12.688 1 95.94 26 ASN B CA 1
ATOM 1392 C C . ASN B 1 26 ? 2.639 -37.719 -12.156 1 95.94 26 ASN B C 1
ATOM 1394 O O . ASN B 1 26 ? 3.855 -37.906 -12.195 1 95.94 26 ASN B O 1
ATOM 1398 N N . LEU B 1 27 ? 2.09 -36.625 -11.734 1 96.25 27 LEU B N 1
ATOM 1399 C CA . LEU B 1 27 ? 2.902 -35.469 -11.328 1 96.25 27 LEU B CA 1
ATOM 1400 C C . LEU B 1 27 ? 2.5 -35 -9.945 1 96.25 27 LEU B C 1
ATOM 1402 O O . LEU B 1 27 ? 1.311 -34.906 -9.633 1 96.25 27 LEU B O 1
ATOM 1406 N N . SER B 1 28 ? 3.484 -34.812 -9.094 1 95.69 28 SER B N 1
ATOM 1407 C CA . SER B 1 28 ? 3.291 -34.156 -7.805 1 95.69 28 SER B CA 1
ATOM 1408 C C . SER B 1 28 ? 4.188 -32.938 -7.668 1 95.69 28 SER B C 1
ATOM 1410 O O . SER B 1 28 ? 5.348 -32.969 -8.094 1 95.69 28 SER B O 1
ATOM 1412 N N . LEU B 1 29 ? 3.717 -31.859 -7.215 1 96.56 29 LEU B N 1
ATOM 1413 C CA . LEU B 1 29 ? 4.57 -30.703 -6.961 1 96.56 29 LEU B CA 1
ATOM 1414 C C . LEU B 1 29 ? 4.086 -29.922 -5.742 1 96.56 29 LEU B C 1
ATOM 1416 O O . LEU B 1 29 ? 2.928 -30.062 -5.34 1 96.56 29 LEU B O 1
ATOM 1420 N N . THR B 1 30 ? 4.98 -29.297 -5.105 1 98.19 30 THR B N 1
ATOM 1421 C CA . THR B 1 30 ? 4.727 -28.359 -4.012 1 98.19 30 THR B CA 1
ATOM 1422 C C . THR B 1 30 ? 5.012 -26.938 -4.449 1 98.19 30 THR B C 1
ATOM 1424 O O . THR B 1 30 ? 6.168 -26.562 -4.684 1 98.19 30 THR B O 1
ATOM 1427 N N . LEU B 1 31 ? 3.939 -26.188 -4.512 1 98.5 31 LEU B N 1
ATOM 1428 C CA . LEU B 1 31 ? 4.012 -24.797 -4.938 1 98.5 31 LEU B CA 1
ATOM 1429 C C . LEU B 1 31 ? 3.826 -23.859 -3.748 1 98.5 31 LEU B C 1
ATOM 1431 O O . LEU B 1 31 ? 2.908 -24.047 -2.945 1 98.5 31 LEU B O 1
ATOM 1435 N N . THR B 1 32 ? 4.703 -22.891 -3.668 1 98.38 32 THR B N 1
ATOM 1436 C CA . THR B 1 32 ? 4.629 -21.906 -2.586 1 98.38 32 THR B CA 1
ATOM 1437 C C . THR B 1 32 ? 4.43 -20.5 -3.141 1 98.38 32 THR B C 1
ATOM 1439 O O . THR B 1 32 ? 5.172 -20.078 -4.027 1 98.38 32 THR B O 1
ATOM 1442 N N . ILE B 1 33 ? 3.404 -19.812 -2.623 1 98.19 33 ILE B N 1
ATOM 1443 C CA . ILE B 1 33 ? 3.117 -18.438 -3.008 1 98.19 33 ILE B CA 1
ATOM 1444 C C . ILE B 1 33 ? 3.072 -17.562 -1.765 1 98.19 33 ILE B C 1
ATOM 1446 O O . ILE B 1 33 ? 2.33 -17.844 -0.821 1 98.19 33 ILE B O 1
ATOM 1450 N N . ARG B 1 34 ? 3.791 -16.484 -1.799 1 97.25 34 ARG B N 1
ATOM 1451 C CA . ARG B 1 34 ? 3.771 -15.523 -0.695 1 97.25 34 ARG B CA 1
ATOM 1452 C C . ARG B 1 34 ? 3.203 -14.18 -1.142 1 97.25 34 ARG B C 1
ATOM 1454 O O . ARG B 1 34 ? 3.521 -13.695 -2.23 1 97.25 34 ARG B O 1
ATOM 1461 N N . ASN B 1 35 ? 2.342 -13.664 -0.315 1 96.44 35 ASN B N 1
ATOM 1462 C CA . ASN B 1 35 ? 1.97 -12.258 -0.446 1 96.44 35 ASN B CA 1
ATOM 1463 C C . ASN B 1 35 ? 2.99 -11.344 0.224 1 96.44 35 ASN B C 1
ATOM 1465 O O . ASN B 1 35 ? 3.029 -11.242 1.451 1 96.44 35 ASN B O 1
ATOM 1469 N N . PRO B 1 36 ? 3.723 -10.688 -0.597 1 92.12 36 PRO B N 1
ATOM 1470 C CA . PRO B 1 36 ? 4.812 -9.914 0.008 1 92.12 36 PRO B CA 1
ATOM 1471 C C . PRO B 1 36 ? 4.332 -8.602 0.619 1 92.12 36 PRO B C 1
ATOM 1473 O O . PRO B 1 36 ? 5.098 -7.922 1.305 1 92.12 36 PRO B O 1
ATOM 1476 N N . ASN B 1 37 ? 3.102 -8.258 0.311 1 87.12 37 ASN B N 1
ATOM 1477 C CA . ASN B 1 37 ? 2.562 -7.008 0.834 1 87.12 37 ASN B CA 1
ATOM 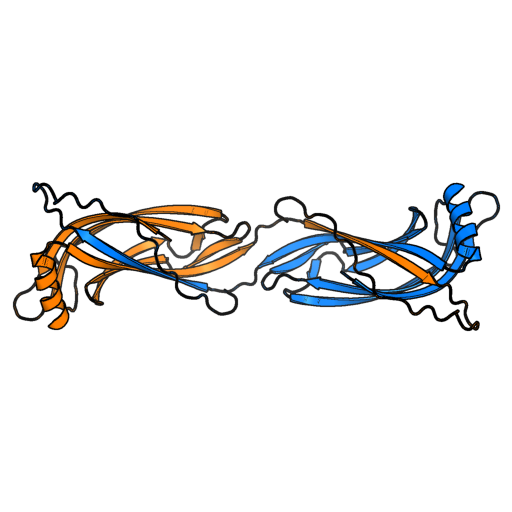1478 C C . ASN B 1 37 ? 2.332 -7.082 2.342 1 87.12 37 ASN B C 1
ATOM 1480 O O . ASN B 1 37 ? 1.729 -8.039 2.834 1 87.12 37 ASN B O 1
ATOM 1484 N N . TRP B 1 38 ? 2.824 -6.148 3.037 1 83.62 38 TRP B N 1
ATOM 1485 C CA . TRP B 1 38 ? 2.717 -6.195 4.492 1 83.62 38 TRP B CA 1
ATOM 1486 C C . TRP B 1 38 ? 1.348 -5.699 4.953 1 83.62 38 TRP B C 1
ATOM 1488 O O . TRP B 1 38 ? 0.889 -6.051 6.039 1 83.62 38 TRP B O 1
ATOM 1498 N N . ALA B 1 39 ? 0.64 -4.914 4.102 1 85.38 39 ALA B N 1
ATOM 1499 C CA . ALA B 1 39 ? -0.578 -4.273 4.59 1 85.38 39 ALA B CA 1
ATOM 1500 C C . ALA B 1 39 ? -1.742 -4.504 3.631 1 85.38 39 ALA B C 1
ATOM 1502 O O . ALA B 1 39 ? -2.838 -3.977 3.838 1 85.38 39 ALA B O 1
ATOM 1503 N N . MET B 1 40 ? -1.514 -5.262 2.619 1 88.44 40 MET B N 1
ATOM 1504 C CA . MET B 1 40 ? -2.564 -5.473 1.629 1 88.44 40 MET B CA 1
ATOM 1505 C C . MET B 1 40 ? -2.857 -6.957 1.451 1 88.44 40 MET B C 1
ATOM 1507 O O . MET B 1 40 ? -1.959 -7.738 1.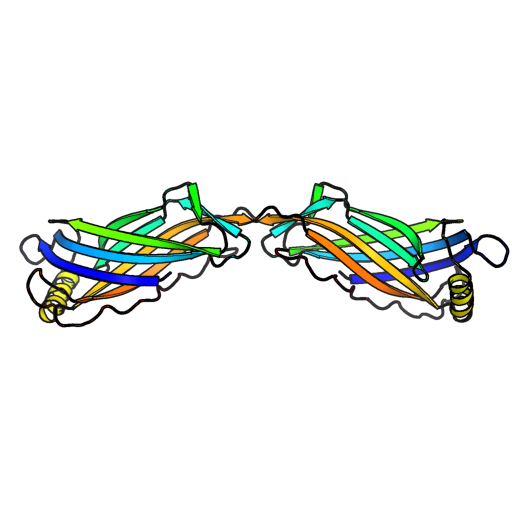13 1 88.44 40 MET B O 1
ATOM 1511 N N . ALA B 1 41 ? -4.047 -7.312 1.604 1 92.75 41 ALA B N 1
ATOM 1512 C CA . ALA B 1 41 ? -4.52 -8.648 1.263 1 92.75 41 ALA B CA 1
ATOM 1513 C C . ALA B 1 41 ? -4.863 -8.75 -0.221 1 92.75 41 ALA B C 1
ATOM 1515 O O . ALA B 1 41 ? -5.207 -7.746 -0.854 1 92.75 41 ALA B O 1
ATOM 1516 N N . MET B 1 42 ? -4.727 -9.906 -0.697 1 94.81 42 MET B N 1
ATOM 1517 C CA . MET B 1 42 ? -5.117 -10.188 -2.074 1 94.81 42 MET B CA 1
ATOM 1518 C C . MET B 1 42 ? -6.363 -11.062 -2.119 1 94.81 42 MET B C 1
ATOM 1520 O O . MET B 1 42 ? -6.453 -12.055 -1.39 1 94.81 42 MET B O 1
ATOM 1524 N N . THR B 1 43 ? -7.312 -10.664 -2.906 1 96.31 43 THR B N 1
ATOM 1525 C CA . THR B 1 43 ? -8.492 -11.484 -3.164 1 96.31 43 THR B CA 1
ATOM 1526 C C . THR B 1 43 ? -8.578 -11.859 -4.641 1 96.31 43 THR B C 1
ATOM 1528 O O . THR B 1 43 ? -8.516 -10.984 -5.512 1 96.31 43 THR B O 1
ATOM 1531 N N . ASN B 1 44 ? -8.781 -13.164 -4.875 1 97.88 44 ASN B N 1
ATOM 1532 C CA . ASN B 1 44 ? -8.898 -13.609 -6.258 1 97.88 44 ASN B CA 1
ATOM 1533 C C . ASN B 1 44 ? -10.18 -13.102 -6.91 1 97.88 44 ASN B C 1
ATOM 1535 O O . ASN B 1 44 ? -11.281 -13.367 -6.422 1 97.88 44 ASN B O 1
ATOM 1539 N N . THR B 1 45 ? -10.055 -12.422 -7.945 1 97.69 45 THR B N 1
ATOM 1540 C CA . THR B 1 45 ? -11.219 -12.039 -8.734 1 97.69 45 THR B CA 1
ATOM 1541 C C . THR B 1 45 ? -11.477 -13.055 -9.844 1 97.69 45 THR B C 1
ATOM 1543 O O . THR B 1 45 ? -12.578 -13.109 -10.391 1 97.69 45 THR B O 1
ATOM 1546 N N . LYS B 1 46 ? -10.484 -13.742 -10.18 1 97.94 46 LYS B N 1
ATOM 1547 C CA . LYS B 1 46 ? -10.547 -14.977 -10.953 1 97.94 46 LYS B CA 1
ATOM 1548 C C . LYS B 1 46 ? -9.758 -16.094 -10.273 1 97.94 46 LYS B C 1
ATOM 1550 O O . LYS B 1 46 ? -8.836 -15.828 -9.508 1 97.94 46 LYS B O 1
ATOM 1555 N N . PRO B 1 47 ? -10.156 -17.281 -10.57 1 98.31 47 PRO B N 1
ATOM 1556 C CA . PRO B 1 47 ? -9.43 -18.375 -9.938 1 98.31 47 PRO B CA 1
ATOM 1557 C C . PRO B 1 47 ? -7.934 -18.359 -10.25 1 98.31 47 PRO B C 1
ATOM 1559 O O . PRO B 1 47 ? -7.527 -17.844 -11.297 1 98.31 47 PRO B O 1
ATOM 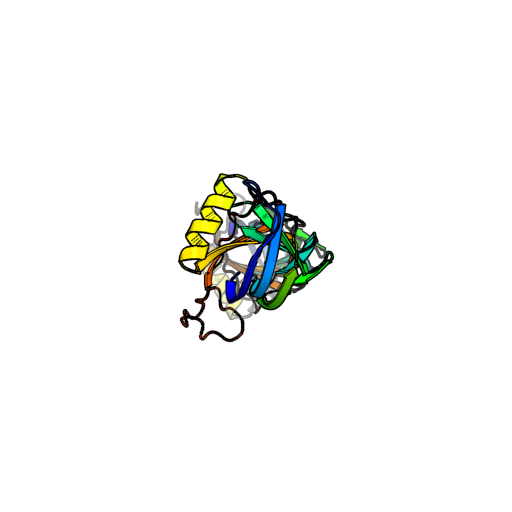1562 N N . LEU B 1 48 ? -7.203 -18.812 -9.312 1 98.62 48 LEU B N 1
ATOM 1563 C CA . LEU B 1 48 ? -5.773 -19.062 -9.477 1 98.62 48 LEU B CA 1
ATOM 1564 C C . LEU B 1 48 ? -5.527 -20.516 -9.891 1 98.62 48 LEU B C 1
ATOM 1566 O O . LEU B 1 48 ? -5.945 -21.453 -9.203 1 98.62 48 LEU B O 1
ATOM 1570 N N . ASP B 1 49 ? -4.82 -20.672 -11.008 1 98.56 49 ASP B N 1
ATOM 1571 C CA . ASP B 1 49 ? -4.613 -22.016 -11.531 1 98.56 49 ASP B CA 1
ATOM 1572 C C . ASP B 1 49 ? -3.135 -22.266 -11.82 1 98.56 49 ASP B C 1
ATOM 1574 O O . ASP B 1 49 ? -2.369 -21.328 -12.047 1 98.56 49 ASP B O 1
ATOM 1578 N N . ALA B 1 50 ? -2.816 -23.5 -11.836 1 98.62 50 ALA B N 1
ATOM 1579 C CA . ALA B 1 50 ? -1.536 -24 -12.328 1 98.62 50 ALA B CA 1
ATOM 1580 C C . ALA B 1 50 ? -1.729 -24.875 -13.562 1 98.62 50 ALA B C 1
ATOM 1582 O O . ALA B 1 50 ? -2.412 -25.906 -13.5 1 98.62 50 ALA B O 1
ATOM 1583 N N . ALA B 1 51 ? -1.165 -24.453 -14.625 1 98.38 51 ALA B N 1
ATOM 1584 C CA . ALA B 1 51 ? -1.245 -25.219 -15.867 1 98.38 51 ALA B CA 1
ATOM 1585 C C . ALA B 1 51 ? 0.086 -25.906 -16.172 1 98.38 51 ALA B C 1
ATOM 1587 O O . ALA B 1 51 ? 1.146 -25.281 -16.094 1 98.38 51 ALA B O 1
ATOM 1588 N N . TYR B 1 52 ? -0.013 -27.141 -16.516 1 97.88 52 TYR B N 1
ATOM 1589 C CA . TYR B 1 52 ? 1.173 -27.922 -16.875 1 97.88 52 TYR B CA 1
ATOM 1590 C C . TYR B 1 52 ? 1.319 -28.016 -18.391 1 97.88 52 TYR B C 1
ATOM 1592 O O . TYR B 1 52 ? 0.354 -28.328 -19.094 1 97.88 52 TYR B O 1
ATOM 1600 N N . SER B 1 53 ? 2.475 -27.75 -18.844 1 97.06 53 SER B N 1
ATOM 1601 C CA . SER B 1 53 ? 2.709 -27.859 -20.281 1 97.06 53 SER B CA 1
ATOM 1602 C C . SER B 1 53 ? 4.012 -28.594 -20.578 1 97.06 53 SER B C 1
ATOM 1604 O O . SER B 1 53 ? 4.965 -28.516 -19.797 1 97.06 53 SER B O 1
ATOM 1606 N N . PHE B 1 54 ? 3.979 -29.297 -21.656 1 96.06 54 PHE B N 1
ATOM 1607 C CA . PHE B 1 54 ? 5.152 -29.922 -22.266 1 96.06 54 PHE B CA 1
ATOM 1608 C C . PHE B 1 54 ? 5.371 -29.422 -23.688 1 96.06 54 PHE B C 1
ATOM 1610 O O . PHE B 1 54 ? 4.465 -29.484 -24.516 1 96.06 54 PHE B O 1
ATOM 1617 N N . ASP B 1 55 ? 6.504 -28.859 -23.875 1 93.62 55 ASP B N 1
ATOM 1618 C CA . ASP B 1 55 ? 6.871 -28.312 -25.172 1 93.62 55 ASP B CA 1
ATOM 1619 C C . ASP B 1 55 ? 5.828 -27.312 -25.656 1 93.62 55 ASP B C 1
ATOM 1621 O O . ASP B 1 55 ? 5.434 -27.328 -26.828 1 93.62 55 ASP B O 1
ATOM 1625 N N . GLY B 1 56 ? 5.363 -26.594 -24.797 1 94.5 56 GLY B N 1
ATOM 1626 C CA . GLY B 1 56 ? 4.473 -25.484 -25.125 1 94.5 56 GLY B CA 1
ATOM 1627 C C . GLY B 1 56 ? 3.014 -25.891 -25.203 1 94.5 56 GLY B C 1
ATOM 1628 O O . GLY B 1 56 ? 2.135 -25.047 -25.391 1 94.5 56 GLY B O 1
ATOM 1629 N N . GLN B 1 57 ? 2.797 -27.203 -25 1 95.12 57 GLN B N 1
ATOM 1630 C CA . GLN B 1 57 ? 1.421 -27.688 -25.078 1 95.12 57 GLN B CA 1
ATOM 1631 C C . GLN B 1 57 ? 0.883 -28.062 -23.703 1 95.12 57 GLN B C 1
ATOM 1633 O O . GLN B 1 57 ? 1.438 -28.938 -23.047 1 95.12 57 GLN B O 1
ATOM 1638 N N . GLN B 1 58 ? -0.24 -27.375 -23.375 1 96.44 58 GLN B N 1
ATOM 1639 C CA . GLN B 1 58 ? -0.843 -27.641 -22.062 1 96.44 58 GLN B CA 1
ATOM 1640 C C . GLN B 1 58 ? -1.49 -29.031 -22.047 1 96.44 58 GLN B C 1
ATOM 1642 O O . GLN B 1 58 ? -2.164 -29.422 -23 1 96.44 58 GLN B O 1
ATOM 1647 N N . PHE B 1 59 ? -1.263 -29.766 -20.891 1 95.69 59 PHE B N 1
ATOM 1648 C CA . PHE B 1 59 ? -1.87 -31.078 -20.812 1 95.69 59 PHE B CA 1
ATOM 1649 C C . PHE B 1 59 ? -2.672 -31.25 -19.531 1 95.69 59 PHE B C 1
ATOM 1651 O O . PHE B 1 59 ? -3.387 -32.219 -19.359 1 95.69 59 PHE B O 1
ATOM 1658 N N . ASP B 1 60 ? -2.582 -30.297 -18.656 1 96.44 60 ASP B N 1
ATOM 1659 C CA . ASP B 1 60 ? -3.391 -30.297 -17.453 1 96.44 60 ASP B CA 1
ATOM 1660 C C . ASP B 1 60 ? -3.498 -28.906 -16.844 1 96.44 60 ASP B C 1
ATOM 1662 O O . ASP B 1 60 ? -2.727 -28.016 -17.203 1 96.44 60 ASP B O 1
ATOM 1666 N N . ARG B 1 61 ? -4.5 -28.766 -16.031 1 97.19 61 ARG B N 1
ATOM 1667 C CA . ARG B 1 61 ? -4.723 -27.547 -15.258 1 97.19 61 ARG B CA 1
ATOM 1668 C C . ARG B 1 61 ? -5.332 -27.875 -13.898 1 97.19 61 ARG B C 1
ATOM 1670 O O . ARG B 1 61 ? -6.352 -28.547 -13.812 1 97.19 61 ARG B O 1
ATOM 1677 N N . VAL B 1 62 ? -4.68 -27.375 -12.859 1 97.56 62 VAL B N 1
ATOM 1678 C CA . VAL B 1 62 ? -5.133 -27.656 -11.5 1 97.56 62 VAL B CA 1
ATOM 1679 C C . VAL B 1 62 ? -5.52 -26.344 -10.812 1 97.56 62 VAL B C 1
ATOM 1681 O O . VAL B 1 62 ? -4.777 -25.359 -10.875 1 97.56 62 VAL B O 1
ATOM 1684 N N . ARG B 1 63 ? -6.676 -26.359 -10.102 1 97.62 63 ARG B N 1
ATOM 1685 C CA . ARG B 1 63 ? -7.141 -25.203 -9.359 1 97.62 63 ARG B CA 1
ATOM 1686 C C . ARG B 1 63 ? -6.387 -25.047 -8.039 1 97.62 63 ARG B C 1
ATOM 1688 O O . ARG B 1 63 ? -6.387 -25.969 -7.215 1 97.62 63 ARG B O 1
ATOM 1695 N N . LEU B 1 64 ? -5.77 -23.938 -7.941 1 98.38 64 LEU B N 1
ATOM 1696 C CA . LEU B 1 64 ? -5.098 -23.641 -6.68 1 98.38 64 LEU B CA 1
ATOM 1697 C C . LEU B 1 64 ? -6.055 -22.969 -5.699 1 98.38 64 LEU B C 1
ATOM 1699 O O . LEU B 1 64 ? -6.125 -23.359 -4.531 1 98.38 64 LEU B O 1
ATOM 1703 N N . ALA B 1 65 ? -6.734 -21.984 -6.137 1 98.12 65 ALA B N 1
ATOM 1704 C CA . ALA B 1 65 ? -7.672 -21.203 -5.34 1 98.12 65 ALA B CA 1
ATOM 1705 C C . ALA B 1 65 ? -8.836 -20.703 -6.195 1 98.12 65 ALA B C 1
ATOM 1707 O O . ALA B 1 65 ? -8.672 -20.469 -7.395 1 98.12 65 ALA B O 1
ATOM 1708 N N . GLY B 1 66 ? -9.906 -20.547 -5.547 1 98 66 GLY B N 1
ATOM 1709 C CA . GLY B 1 66 ? -11.094 -20.125 -6.281 1 98 66 GLY B CA 1
ATOM 1710 C C . GLY B 1 66 ? -11.305 -18.625 -6.281 1 98 66 GLY B C 1
ATOM 1711 O O . GLY B 1 66 ? -10.547 -17.891 -5.652 1 98 66 GLY B O 1
ATOM 1712 N N . ASP B 1 67 ? -12.352 -18.266 -7.059 1 96.94 67 ASP B N 1
ATOM 1713 C CA . ASP B 1 67 ? -12.82 -16.891 -7.016 1 96.94 67 ASP B CA 1
ATOM 1714 C C . ASP B 1 67 ? -13.242 -16.5 -5.602 1 96.94 67 ASP B C 1
ATOM 1716 O O . ASP B 1 67 ? -13.906 -17.281 -4.906 1 96.94 67 ASP B O 1
ATOM 1720 N N . GLY B 1 68 ? -12.773 -15.312 -5.18 1 97.19 68 GLY B N 1
ATOM 1721 C CA . GLY B 1 68 ? -13.164 -14.812 -3.867 1 97.19 68 GLY B CA 1
ATOM 1722 C C . GLY B 1 68 ? -12.219 -15.242 -2.762 1 97.19 68 GLY B C 1
ATOM 1723 O O . GLY B 1 68 ? -12.289 -14.734 -1.644 1 97.19 68 GLY B O 1
ATOM 1724 N N . ASP B 1 69 ? -11.375 -16.266 -3.035 1 97.88 69 ASP B N 1
ATOM 1725 C CA . ASP B 1 69 ? -10.43 -16.703 -2.02 1 97.88 69 ASP B CA 1
ATOM 1726 C C . ASP B 1 69 ? -9.461 -15.586 -1.646 1 97.88 69 ASP B C 1
ATOM 1728 O O . ASP B 1 69 ? -8.992 -14.852 -2.514 1 97.88 69 ASP B O 1
ATOM 1732 N N . LYS B 1 70 ? -9.133 -15.477 -0.371 1 96.88 70 LYS B N 1
ATOM 1733 C CA . LYS B 1 70 ? -8.273 -14.414 0.149 1 96.88 70 LYS B CA 1
ATOM 1734 C C . LYS B 1 70 ? -6.883 -14.945 0.487 1 96.88 70 LYS B C 1
ATOM 1736 O O . LYS B 1 70 ? -6.75 -16.047 1.034 1 96.88 70 LYS B O 1
ATOM 1741 N N . HIS B 1 71 ? -5.926 -14.195 0.11 1 97.94 71 HIS B N 1
ATOM 1742 C CA . HIS B 1 71 ? -4.543 -14.383 0.542 1 97.94 71 HIS B CA 1
ATOM 1743 C C . HIS B 1 71 ? -4.082 -13.219 1.419 1 97.94 71 HIS B C 1
ATOM 1745 O O . HIS B 1 71 ? -3.682 -12.172 0.909 1 97.94 71 HIS B O 1
ATOM 1751 N N . PRO B 1 72 ? -4.066 -13.398 2.736 1 95.25 72 PRO B N 1
ATOM 1752 C CA . PRO B 1 72 ? -3.781 -12.297 3.66 1 95.25 72 PRO B CA 1
ATOM 1753 C C . PRO B 1 72 ? -2.391 -11.695 3.457 1 95.25 72 PRO B C 1
ATOM 1755 O O . PRO B 1 72 ? -1.507 -12.359 2.906 1 95.25 72 PRO B O 1
ATOM 1758 N N . ALA B 1 73 ? -2.24 -10.508 3.955 1 91.88 73 ALA B N 1
ATOM 1759 C CA . ALA B 1 73 ? -0.982 -9.766 3.863 1 91.88 73 ALA B CA 1
ATOM 1760 C C . ALA B 1 73 ? 0.148 -10.523 4.555 1 91.88 73 ALA B C 1
ATOM 1762 O O . ALA B 1 73 ? -0.028 -11.039 5.66 1 91.88 73 ALA B O 1
ATOM 1763 N N . GLY B 1 74 ? 1.219 -10.586 3.857 1 93.5 74 GLY B N 1
ATOM 1764 C CA . GLY B 1 74 ? 2.441 -11.117 4.434 1 93.5 74 GLY B CA 1
ATOM 1765 C C . GLY B 1 74 ? 2.404 -12.625 4.617 1 93.5 74 GLY B C 1
ATOM 1766 O O . GLY B 1 74 ? 3.328 -13.211 5.188 1 93.5 74 GLY B O 1
ATOM 1767 N N . LYS B 1 75 ? 1.408 -13.297 4.188 1 96.31 75 LYS B N 1
ATOM 1768 C CA . LYS B 1 75 ? 1.274 -14.727 4.457 1 96.31 75 LYS B CA 1
ATOM 1769 C C . LYS B 1 75 ? 1.762 -15.562 3.275 1 96.31 75 LYS B C 1
ATOM 1771 O O . LYS B 1 75 ? 1.731 -15.102 2.133 1 96.31 75 LYS B O 1
ATOM 1776 N N . THR B 1 76 ? 2.188 -16.734 3.598 1 98 76 THR B N 1
ATOM 1777 C CA . THR B 1 76 ? 2.621 -17.719 2.619 1 98 76 THR B CA 1
ATOM 1778 C C . THR B 1 76 ? 1.625 -18.875 2.543 1 98 76 THR B C 1
ATOM 1780 O O . THR B 1 76 ? 1.138 -19.344 3.57 1 98 76 THR B O 1
ATOM 1783 N N . ARG B 1 77 ? 1.313 -19.281 1.372 1 98.12 77 ARG B N 1
ATOM 1784 C CA . ARG B 1 77 ? 0.49 -20.469 1.153 1 98.12 77 ARG B CA 1
ATOM 1785 C C . ARG B 1 77 ? 1.272 -21.547 0.416 1 98.12 77 ARG B C 1
ATOM 1787 O O . ARG B 1 77 ? 1.969 -21.25 -0.561 1 98.12 77 ARG B O 1
ATOM 1794 N N . VAL B 1 78 ? 1.115 -22.734 0.894 1 98.31 78 VAL B N 1
ATOM 1795 C CA . VAL B 1 78 ? 1.747 -23.891 0.278 1 98.31 78 VAL B CA 1
ATOM 1796 C C . VAL B 1 78 ? 0.681 -24.797 -0.345 1 98.31 78 VAL B C 1
ATOM 1798 O O . VAL B 1 78 ? -0.253 -25.219 0.336 1 98.31 78 VAL B O 1
ATOM 1801 N N . TYR B 1 79 ? 0.796 -25 -1.586 1 98.31 79 TYR B N 1
ATOM 1802 C CA . TYR B 1 79 ? -0.087 -25.922 -2.309 1 98.31 79 TYR B CA 1
ATOM 1803 C C . TYR B 1 79 ? 0.62 -27.234 -2.621 1 98.31 79 TYR B C 1
ATOM 1805 O O . TYR B 1 79 ? 1.646 -27.234 -3.305 1 98.31 79 TYR B O 1
ATOM 1813 N N . ARG B 1 80 ? 0.136 -28.266 -2.094 1 98.25 80 ARG B N 1
ATOM 1814 C CA . ARG B 1 80 ? 0.61 -29.609 -2.443 1 98.25 80 ARG B CA 1
ATOM 1815 C C . ARG B 1 80 ? -0.307 -30.266 -3.473 1 98.25 80 ARG B C 1
ATOM 1817 O O . ARG B 1 80 ? -1.427 -30.656 -3.148 1 98.25 80 ARG B O 1
ATOM 1824 N N . LEU B 1 81 ? 0.21 -30.344 -4.645 1 97.94 81 LEU B N 1
ATOM 1825 C CA . LEU B 1 81 ? -0.614 -30.75 -5.773 1 97.94 81 LEU B CA 1
ATOM 1826 C C . LEU B 1 81 ? -0.211 -32.156 -6.262 1 97.94 81 LEU B C 1
ATOM 1828 O O . LEU B 1 81 ? 0.979 -32.438 -6.355 1 97.94 81 LEU B O 1
ATOM 1832 N N . THR B 1 82 ? -1.212 -32.969 -6.512 1 96.69 82 THR B N 1
ATOM 1833 C CA . THR B 1 82 ? -1.041 -34.25 -7.188 1 96.69 82 THR B CA 1
ATOM 1834 C C . THR B 1 82 ? -2.043 -34.406 -8.328 1 96.69 82 THR B C 1
ATOM 1836 O O . THR B 1 82 ? -3.238 -34.156 -8.148 1 96.69 82 THR B O 1
ATOM 1839 N N . SER B 1 83 ? -1.488 -34.688 -9.469 1 96.25 83 SER B N 1
ATOM 1840 C CA . SER B 1 83 ? -2.348 -34.844 -10.633 1 96.25 83 SER B CA 1
ATOM 1841 C C . SER B 1 83 ? -1.838 -35.969 -11.531 1 96.25 83 SER B C 1
ATOM 1843 O O . SER B 1 83 ? -0.641 -36.25 -11.547 1 96.25 83 SER B O 1
ATOM 1845 N N . GLY B 1 84 ? -2.834 -36.594 -12.219 1 96.5 84 GLY B N 1
ATOM 1846 C CA . GLY B 1 84 ? -2.504 -37.688 -13.133 1 96.5 84 GLY B CA 1
ATOM 1847 C C . GLY B 1 84 ? -3.613 -38 -14.125 1 96.5 84 GLY B C 1
ATOM 1848 O O . GLY B 1 84 ? -4.746 -37.531 -13.953 1 96.5 84 GLY B O 1
ATOM 1849 N N . SER B 1 85 ? -3.162 -38.562 -15.164 1 96.25 85 SER B N 1
ATOM 1850 C CA . SER B 1 85 ? -4.098 -38.969 -16.203 1 96.25 85 SER B CA 1
ATOM 1851 C C . SER B 1 85 ? -3.525 -40.125 -17.016 1 96.25 85 SER B C 1
ATOM 1853 O O . SER B 1 85 ? -2.312 -40.219 -17.219 1 96.25 85 SER B O 1
ATOM 1855 N N . ASP B 1 86 ? -4.379 -41 -17.438 1 94.5 86 ASP B N 1
ATOM 1856 C CA . ASP B 1 86 ? -3.963 -42.062 -18.344 1 94.5 86 ASP B CA 1
ATOM 1857 C C . ASP B 1 86 ? -3.928 -41.562 -19.797 1 94.5 86 ASP B C 1
ATOM 1859 O O . ASP B 1 86 ? -3.318 -42.219 -20.656 1 94.5 86 ASP B O 1
ATOM 1863 N N . ALA B 1 87 ? -4.621 -40.531 -19.984 1 93.25 87 ALA B N 1
ATOM 1864 C CA . ALA B 1 87 ? -4.703 -40.031 -21.344 1 93.25 87 ALA B CA 1
ATOM 1865 C C . ALA B 1 87 ? -5.133 -38.562 -21.344 1 93.25 87 ALA B C 1
ATOM 1867 O O . ALA B 1 87 ? -6.156 -38.188 -21.938 1 93.25 87 ALA B O 1
ATOM 1868 N N . ALA B 1 88 ? -4.27 -37.719 -20.797 1 93.69 88 ALA B N 1
ATOM 1869 C CA . ALA B 1 88 ? -4.555 -36.281 -20.828 1 93.69 88 ALA B CA 1
ATOM 1870 C C . ALA B 1 88 ? -4.465 -35.719 -22.25 1 93.69 88 ALA B C 1
ATOM 1872 O O . ALA B 1 88 ? -3.453 -35.938 -22.938 1 93.69 88 ALA B O 1
ATOM 1873 N N . PRO B 1 89 ? -5.512 -35.156 -22.672 1 91.75 89 PRO B N 1
ATOM 1874 C CA . PRO B 1 89 ? -5.48 -34.625 -24.047 1 91.75 89 PRO B CA 1
ATOM 1875 C C . PRO B 1 89 ? -4.379 -33.594 -24.25 1 91.75 89 PRO B C 1
ATOM 1877 O O . PRO B 1 89 ? -4.188 -32.719 -23.422 1 91.75 89 PRO B O 1
ATOM 1880 N N . VAL B 1 90 ? -3.635 -33.781 -25.344 1 91.88 90 VAL B N 1
ATOM 1881 C CA . VAL B 1 90 ? -2.578 -32.844 -25.703 1 91.88 90 VAL B CA 1
ATOM 1882 C C . VAL B 1 90 ? -2.379 -32.844 -27.219 1 91.88 90 VAL B C 1
ATOM 1884 O O . VAL B 1 90 ? -2.586 -33.875 -27.875 1 91.88 90 VAL B O 1
ATOM 1887 N N . SER B 1 91 ? -2.021 -31.703 -27.781 1 88.44 91 SER B N 1
ATOM 1888 C CA . SER B 1 91 ? -1.766 -31.578 -29.219 1 88.44 91 SER B CA 1
ATOM 1889 C C . SER B 1 91 ? -0.279 -31.391 -29.5 1 88.44 91 SER B C 1
ATOM 1891 O O . SER B 1 91 ? 0.144 -30.312 -29.922 1 88.44 91 SER B O 1
ATOM 1893 N N . LEU B 1 92 ? 0.323 -32.5 -29.297 1 88.5 92 LEU B N 1
ATOM 1894 C CA . LEU B 1 92 ? 1.745 -32.406 -29.609 1 88.5 92 LEU B CA 1
ATOM 1895 C C . LEU B 1 92 ? 1.983 -32.562 -31.109 1 88.5 92 LEU B C 1
ATOM 1897 O O . LEU B 1 92 ? 1.498 -33.5 -31.734 1 88.5 92 LEU B O 1
ATOM 1901 N N . GLY B 1 93 ? 2.457 -31.609 -31.766 1 85.56 93 GLY B N 1
ATOM 1902 C CA . GLY B 1 93 ? 2.873 -31.75 -33.156 1 85.56 93 GLY B CA 1
ATOM 1903 C C . GLY B 1 93 ? 4.137 -32.594 -33.312 1 85.56 93 GLY B C 1
ATOM 1904 O O . GLY B 1 93 ? 4.57 -33.25 -32.375 1 85.56 93 GLY B O 1
ATOM 1905 N N . ASN B 1 94 ? 4.629 -32.656 -34.5 1 87 94 ASN B N 1
ATOM 1906 C CA . ASN B 1 94 ? 5.828 -33.406 -34.812 1 87 94 ASN B CA 1
ATOM 1907 C C . ASN B 1 94 ? 7.004 -32.969 -33.938 1 87 94 ASN B C 1
ATOM 1909 O O . ASN B 1 94 ? 7.758 -33.812 -33.438 1 87 94 ASN B O 1
ATOM 1913 N N . ALA B 1 95 ? 7.059 -31.734 -33.75 1 88.5 95 ALA B N 1
ATOM 1914 C CA . ALA B 1 95 ? 8.164 -31.188 -32.969 1 88.5 95 ALA B CA 1
ATOM 1915 C C . ALA B 1 95 ? 8.062 -31.641 -31.516 1 88.5 95 ALA B C 1
ATOM 1917 O O . ALA B 1 95 ? 9.07 -32 -30.891 1 88.5 95 ALA B O 1
ATOM 1918 N N . GLY B 1 96 ? 6.891 -31.703 -30.984 1 91.19 96 GLY B N 1
ATOM 1919 C CA . GLY B 1 96 ? 6.68 -32.125 -29.609 1 91.19 96 GLY B CA 1
ATOM 1920 C C . GLY B 1 96 ? 6.98 -33.625 -29.406 1 91.19 96 GLY B C 1
ATOM 1921 O O . GLY B 1 96 ? 7.547 -34 -28.391 1 91.19 96 GLY B O 1
ATOM 1922 N N . VAL B 1 97 ? 6.598 -34.375 -30.344 1 91.75 97 VAL B N 1
ATOM 1923 C CA . VAL B 1 97 ? 6.859 -35.812 -30.281 1 91.75 97 VAL B CA 1
ATOM 1924 C C . VAL B 1 97 ? 8.367 -36.062 -30.344 1 91.75 97 VAL B C 1
ATOM 1926 O O . VAL B 1 97 ? 8.891 -36.906 -29.625 1 91.75 97 VAL B O 1
ATOM 1929 N N . ALA B 1 98 ? 8.945 -35.344 -31.203 1 91.56 98 ALA B N 1
ATOM 1930 C CA . ALA B 1 98 ? 10.398 -35.469 -31.297 1 91.56 98 ALA B CA 1
ATOM 1931 C C . ALA B 1 98 ? 11.086 -35.094 -30 1 91.56 98 ALA B C 1
ATOM 1933 O O . ALA B 1 98 ? 11.992 -35.781 -29.531 1 91.56 98 ALA B O 1
ATOM 1934 N N . GLU B 1 99 ? 10.641 -34 -29.422 1 93.25 99 GLU B N 1
ATOM 1935 C CA . GLU B 1 99 ? 11.203 -33.562 -28.156 1 93.25 99 GLU B CA 1
ATOM 1936 C C . GLU B 1 99 ? 10.969 -34.594 -27.047 1 93.25 99 GLU B C 1
ATOM 1938 O O . GLU B 1 99 ? 11.852 -34.844 -26.234 1 93.25 99 GLU B O 1
ATOM 1943 N N . PHE B 1 100 ? 9.82 -35.188 -27.047 1 93.69 100 PHE B N 1
ATOM 1944 C CA . PHE B 1 100 ? 9.531 -36.219 -26.078 1 93.69 100 PHE B CA 1
ATOM 1945 C C . PHE B 1 100 ? 10.539 -37.375 -26.219 1 93.69 100 PHE B C 1
ATOM 1947 O O . PHE B 1 100 ? 11.055 -37.875 -25.219 1 93.69 100 PHE B O 1
ATOM 1954 N N . GLY B 1 101 ? 10.719 -37.75 -27.422 1 91.88 101 GLY B N 1
ATOM 1955 C CA . GLY B 1 101 ? 11.688 -38.812 -27.656 1 91.88 101 GLY B CA 1
ATOM 1956 C C . GLY B 1 101 ? 13.062 -38.5 -27.109 1 91.88 101 GLY B C 1
ATOM 1957 O O . GLY B 1 101 ? 13.695 -39.344 -26.469 1 91.88 101 GLY B O 1
ATOM 1958 N N . LYS B 1 102 ? 13.508 -37.375 -27.375 1 94.44 102 LYS B N 1
ATOM 1959 C CA . LYS B 1 102 ? 14.82 -36.906 -26.906 1 94.44 102 LYS B CA 1
ATOM 1960 C C . LYS B 1 102 ? 14.898 -36.938 -25.391 1 94.44 102 LYS B C 1
ATOM 1962 O O . LYS B 1 102 ? 15.867 -37.438 -24.812 1 94.44 102 LYS B O 1
ATOM 1967 N N . GLU B 1 103 ? 13.891 -36.438 -24.781 1 94.62 103 GLU B N 1
ATOM 1968 C CA . GLU B 1 103 ? 13.891 -36.344 -23.312 1 94.62 103 GLU B CA 1
ATOM 1969 C C . GLU B 1 103 ? 13.656 -37.719 -22.688 1 94.62 103 GLU B C 1
ATOM 1971 O O . GLU B 1 103 ? 14.203 -38 -21.625 1 94.62 103 GLU B O 1
ATOM 1976 N N . ASN B 1 104 ? 12.852 -38.5 -23.328 1 91.94 104 ASN B N 1
ATOM 1977 C CA . ASN B 1 104 ? 12.609 -39.875 -22.844 1 91.94 104 ASN B CA 1
ATOM 1978 C C . ASN B 1 104 ? 13.898 -40.688 -22.828 1 91.94 104 ASN B C 1
ATOM 1980 O O . ASN B 1 104 ? 14.07 -41.562 -21.969 1 91.94 104 ASN B O 1
ATOM 1984 N N . ALA B 1 105 ? 14.766 -40.375 -23.719 1 91.44 105 ALA B N 1
ATOM 1985 C CA . ALA B 1 105 ? 16.031 -41.094 -23.766 1 91.44 105 ALA B CA 1
ATOM 1986 C C . ALA B 1 105 ? 16.859 -40.844 -22.516 1 91.44 105 ALA B C 1
ATOM 1988 O O . ALA B 1 105 ? 17.562 -41.719 -22.047 1 91.44 105 ALA B O 1
ATOM 1989 N N . THR B 1 106 ? 16.797 -39.656 -22.016 1 88.62 106 THR B N 1
ATOM 1990 C CA . THR B 1 106 ? 17.578 -39.312 -20.828 1 88.62 106 THR B CA 1
ATOM 1991 C C . THR B 1 106 ? 16.75 -39.5 -19.562 1 88.62 106 THR B C 1
ATOM 1993 O O . THR B 1 106 ? 17.297 -39.562 -18.453 1 88.62 106 THR B O 1
ATOM 1996 N N . GLY B 1 107 ? 15.453 -39.531 -19.734 1 90.12 107 GLY B N 1
ATOM 1997 C CA . GLY B 1 107 ? 14.562 -39.656 -18.609 1 90.12 107 GLY B CA 1
ATOM 1998 C C . GLY B 1 107 ? 14.312 -38.344 -17.891 1 90.12 107 GLY B C 1
ATOM 1999 O O . GLY B 1 107 ? 13.75 -38.312 -16.797 1 90.12 107 GLY B O 1
ATOM 2000 N N . VAL B 1 108 ? 14.875 -37.312 -18.406 1 92.69 108 VAL B N 1
ATOM 2001 C CA . VAL B 1 108 ? 14.664 -35.969 -17.844 1 92.69 108 VAL B CA 1
ATOM 2002 C C . VAL B 1 108 ? 13.727 -35.188 -18.75 1 92.69 108 VAL B C 1
ATOM 2004 O O . VAL B 1 108 ? 13.984 -35.031 -19.938 1 92.69 108 VAL B O 1
ATOM 2007 N N . PHE B 1 109 ? 12.734 -34.688 -18.141 1 94.88 109 PHE B N 1
ATOM 2008 C CA . PHE B 1 109 ? 11.719 -34 -18.906 1 94.88 109 PHE B CA 1
ATOM 2009 C C . PHE B 1 109 ? 11.609 -32.531 -18.469 1 94.88 109 PHE B C 1
ATOM 2011 O O . PHE B 1 109 ? 11.656 -32.25 -17.266 1 94.88 109 PHE B O 1
ATOM 2018 N N . GLU B 1 110 ? 11.492 -31.672 -19.406 1 95.94 110 GLU B N 1
ATOM 2019 C CA . GLU B 1 110 ? 11.242 -30.266 -19.141 1 95.94 110 GLU B CA 1
ATOM 2020 C C . GLU B 1 110 ? 9.75 -29.953 -19.156 1 95.94 110 GLU B C 1
ATOM 2022 O O . GLU B 1 110 ? 9.117 -29.984 -20.203 1 95.94 110 GLU B O 1
ATOM 2027 N N . VAL B 1 111 ? 9.273 -29.688 -18.016 1 96.69 111 VAL B N 1
ATOM 2028 C CA . VAL B 1 111 ? 7.867 -29.328 -17.859 1 96.69 111 VAL B CA 1
ATOM 2029 C C . VAL B 1 111 ? 7.738 -27.891 -17.375 1 96.69 111 VAL B C 1
ATOM 2031 O O . VAL B 1 111 ? 8.523 -27.438 -16.547 1 96.69 111 VAL B O 1
ATOM 2034 N N . VAL B 1 112 ? 6.734 -27.203 -17.922 1 98 112 VAL B N 1
ATOM 2035 C CA . VAL B 1 112 ? 6.512 -25.812 -17.5 1 98 112 VAL B CA 1
ATOM 2036 C C . VAL B 1 112 ? 5.203 -25.719 -16.719 1 98 112 VAL B C 1
ATOM 2038 O O . VAL B 1 112 ? 4.18 -26.266 -17.141 1 98 112 VAL B O 1
ATOM 2041 N N . VAL B 1 113 ? 5.324 -25.109 -15.586 1 98.56 113 VAL B N 1
ATOM 2042 C CA . VAL B 1 113 ? 4.133 -24.797 -14.805 1 98.56 113 VAL B CA 1
ATOM 2043 C C . VAL B 1 113 ? 3.832 -23.297 -14.922 1 98.56 113 VAL B C 1
ATOM 2045 O O . VAL B 1 113 ? 4.676 -22.453 -14.594 1 98.56 113 VAL B O 1
ATOM 2048 N N . ALA B 1 114 ? 2.662 -23.016 -15.383 1 98.62 114 ALA B N 1
ATOM 2049 C CA . ALA B 1 114 ? 2.217 -21.625 -15.453 1 98.62 114 ALA B CA 1
ATOM 2050 C C . ALA B 1 114 ? 1.134 -21.344 -14.414 1 98.62 114 ALA B C 1
ATOM 2052 O O . ALA B 1 114 ? 0.086 -22 -14.406 1 98.62 114 ALA B O 1
ATOM 2053 N N . VAL B 1 115 ? 1.459 -20.422 -13.586 1 98.62 115 VAL B N 1
ATOM 2054 C CA . VAL B 1 115 ? 0.478 -19.984 -12.602 1 98.62 115 VAL B CA 1
ATOM 2055 C C . VAL B 1 115 ? -0.206 -18.703 -13.078 1 98.62 115 VAL B C 1
ATOM 2057 O O . VAL B 1 115 ? 0.463 -17.734 -13.438 1 98.62 115 VAL B O 1
ATOM 2060 N N . LYS B 1 116 ? -1.542 -18.812 -13.117 1 98.38 116 LYS B N 1
ATOM 2061 C CA . LYS B 1 116 ? -2.285 -17.656 -13.625 1 98.38 116 LYS B CA 1
ATOM 2062 C C . LYS B 1 116 ? -3.531 -17.391 -12.789 1 98.38 116 LYS B C 1
ATOM 2064 O O . LYS B 1 116 ? -4.223 -18.328 -12.375 1 98.38 116 LYS B O 1
ATOM 2069 N N . GLY B 1 117 ? -3.756 -16.141 -12.633 1 97.94 117 GLY B N 1
ATOM 2070 C CA . GLY B 1 117 ? -4.941 -15.664 -11.938 1 97.94 117 GLY B CA 1
ATOM 2071 C C . GLY B 1 117 ? -5.082 -14.148 -11.961 1 97.94 117 GLY B C 1
ATOM 2072 O O . GLY B 1 117 ? -4.41 -13.469 -12.742 1 97.94 117 GLY B O 1
ATOM 2073 N N . GLU B 1 118 ? -6.066 -13.727 -11.188 1 97.81 118 GLU B N 1
ATOM 2074 C CA . GLU B 1 118 ? -6.309 -12.297 -11.031 1 97.81 118 GLU B CA 1
ATOM 2075 C C . GLU B 1 118 ? -6.695 -11.953 -9.594 1 97.81 118 GLU B C 1
ATOM 2077 O O . GLU B 1 118 ? -7.453 -12.688 -8.961 1 97.81 118 GLU B O 1
ATOM 2082 N N . VAL B 1 119 ? -6.137 -10.836 -9.141 1 95.94 119 VAL B N 1
ATOM 2083 C CA . VAL B 1 119 ? -6.418 -10.469 -7.758 1 95.94 119 VAL B CA 1
ATOM 2084 C C . VAL B 1 119 ? -6.762 -8.984 -7.672 1 95.94 119 VAL B C 1
ATOM 2086 O O . VAL B 1 119 ? -6.449 -8.219 -8.586 1 95.94 119 VAL B O 1
ATOM 2089 N N . LYS B 1 120 ? -7.414 -8.641 -6.641 1 93.38 120 LYS B N 1
ATOM 2090 C CA . LYS B 1 120 ? -7.547 -7.266 -6.168 1 93.38 120 LYS B CA 1
ATOM 2091 C C . LYS B 1 120 ? -6.949 -7.102 -4.773 1 93.38 120 LYS B C 1
ATOM 2093 O O . LYS B 1 120 ? -6.914 -8.055 -3.99 1 93.38 120 LYS B O 1
ATOM 2098 N N . TYR B 1 121 ? -6.504 -5.914 -4.512 1 91.25 121 TYR B N 1
ATOM 2099 C CA . TYR B 1 121 ? -5.844 -5.66 -3.236 1 91.25 121 TYR B CA 1
ATOM 2100 C C . TYR B 1 121 ? -6.773 -4.918 -2.279 1 91.25 121 TYR B C 1
ATOM 2102 O O . TYR B 1 121 ? -7.539 -4.051 -2.697 1 91.25 121 TYR B O 1
ATOM 2110 N N . THR B 1 122 ? -6.727 -5.293 -1.039 1 89 122 THR B N 1
ATOM 2111 C CA . THR B 1 122 ? -7.449 -4.602 0.022 1 89 122 THR B CA 1
ATOM 2112 C C . THR B 1 122 ? -6.508 -4.246 1.172 1 89 122 THR B C 1
ATOM 2114 O O . THR B 1 122 ? -5.84 -5.125 1.726 1 89 122 THR B O 1
ATOM 2117 N N . ALA B 1 123 ? -6.477 -2.959 1.501 1 87.75 123 ALA B N 1
ATOM 2118 C CA . ALA B 1 123 ? -5.617 -2.496 2.586 1 87.75 123 ALA B CA 1
ATOM 2119 C C . ALA B 1 123 ? -6.207 -2.855 3.947 1 87.75 123 ALA B C 1
ATOM 2121 O O . ALA B 1 123 ? -7.43 -2.871 4.117 1 87.75 123 ALA B O 1
ATOM 2122 N N . ARG B 1 124 ? -5.383 -3.139 4.848 1 84 124 ARG B N 1
ATOM 2123 C CA . ARG B 1 124 ? -5.832 -3.277 6.23 1 84 124 ARG B CA 1
ATOM 2124 C C . ARG B 1 124 ? -6.438 -1.976 6.742 1 84 124 ARG B C 1
ATOM 2126 O O . ARG B 1 124 ? -5.949 -0.89 6.418 1 84 124 ARG B O 1
ATOM 2133 N N . VAL B 1 125 ? -7.516 -2.23 7.516 1 80.69 125 VAL B N 1
ATOM 2134 C CA . VAL B 1 125 ? -8.148 -1.049 8.102 1 80.69 125 VAL B CA 1
ATOM 2135 C C . VAL B 1 125 ? -7.414 -0.653 9.383 1 80.69 125 VAL B C 1
ATOM 2137 O O . VAL B 1 125 ? -7.5 -1.355 10.391 1 80.69 125 VAL B O 1
ATOM 2140 N N . THR B 1 126 ? -6.555 0.241 9.266 1 85.56 126 THR B N 1
ATOM 2141 C CA . THR B 1 126 ? -5.879 0.794 10.438 1 85.56 126 THR B CA 1
ATOM 2142 C C . THR B 1 126 ? -5.961 2.318 10.438 1 85.56 126 THR B C 1
ATOM 2144 O O . THR B 1 126 ? -5.977 2.945 9.375 1 85.56 126 THR B O 1
ATOM 2147 N N . LYS B 1 127 ? -6.246 2.754 11.633 1 92.06 127 LYS B N 1
ATOM 2148 C CA . LYS B 1 127 ? -6.188 4.203 11.797 1 92.06 127 LYS B CA 1
ATOM 2149 C C . LYS B 1 127 ? -4.773 4.66 12.148 1 92.06 127 LYS B C 1
ATOM 2151 O O . LYS B 1 127 ? -4.125 4.07 13.016 1 92.06 127 LYS B O 1
ATOM 2156 N N . CYS B 1 128 ? -4.324 5.656 11.43 1 93.94 128 CYS B N 1
ATOM 2157 C CA . CYS B 1 128 ? -2.961 6.145 11.609 1 93.94 128 CYS B CA 1
ATOM 2158 C C . CYS B 1 128 ? -2.957 7.621 11.977 1 93.94 128 CYS B C 1
ATOM 2160 O O . CYS B 1 128 ? -3.553 8.445 11.273 1 93.94 128 CYS B O 1
ATOM 2162 N N . ALA B 1 129 ? -2.336 7.891 13 1 95.5 129 ALA B N 1
ATOM 2163 C CA . ALA B 1 129 ? -2.162 9.297 13.367 1 95.5 129 ALA B CA 1
ATOM 2164 C C . ALA B 1 129 ? -1.202 9.992 12.406 1 95.5 129 ALA B C 1
ATOM 2166 O O . ALA B 1 129 ? -0.19 9.422 12 1 95.5 129 ALA B O 1
ATOM 2167 N N . ILE B 1 130 ? -1.545 11.148 12.078 1 94.88 130 ILE B N 1
ATOM 2168 C CA . ILE B 1 130 ? -0.655 12.023 11.328 1 94.88 130 ILE B CA 1
ATOM 2169 C C . ILE B 1 130 ? -0.306 13.25 12.172 1 94.88 130 ILE B C 1
ATOM 2171 O O . ILE B 1 130 ? -1.195 13.938 12.68 1 94.88 130 ILE B O 1
ATOM 2175 N N . GLU B 1 131 ? 0.965 13.414 12.297 1 97.25 131 GLU B N 1
ATOM 2176 C CA . GLU B 1 131 ? 1.448 14.562 13.047 1 97.25 131 GLU B CA 1
ATOM 2177 C C . GLU B 1 131 ? 2.672 15.188 12.383 1 97.25 131 GLU B C 1
ATOM 2179 O O . GLU B 1 131 ? 3.609 14.484 12.008 1 97.25 131 GLU B O 1
ATOM 2184 N N . ALA B 1 132 ? 2.619 16.422 12.219 1 98.25 132 ALA B N 1
ATOM 2185 C CA . ALA B 1 132 ? 3.742 17.188 11.68 1 98.25 132 ALA B CA 1
ATOM 2186 C C . ALA B 1 132 ? 3.939 18.484 12.438 1 98.25 132 ALA B C 1
ATOM 2188 O O . ALA B 1 132 ? 2.971 19.109 12.883 1 98.25 132 ALA B O 1
ATOM 2189 N N . THR B 1 133 ? 5.164 18.828 12.562 1 98.44 133 THR B N 1
ATOM 2190 C CA . THR B 1 133 ? 5.527 20.078 13.219 1 98.44 133 THR B CA 1
ATOM 2191 C C . THR B 1 133 ? 6.312 20.984 12.258 1 98.44 133 THR B C 1
ATOM 2193 O O . THR B 1 133 ? 7.285 20.531 11.648 1 98.44 133 THR B O 1
ATOM 2196 N N . CYS B 1 134 ? 5.953 22.188 12.211 1 98.5 134 CYS B N 1
ATOM 2197 C CA . CYS B 1 134 ? 6.551 23.172 11.312 1 98.5 134 CYS B CA 1
ATOM 2198 C C . CYS B 1 134 ? 7.039 24.391 12.094 1 98.5 134 CYS B C 1
ATOM 2200 O O . CYS B 1 134 ? 6.273 25.312 12.352 1 98.5 134 CYS B O 1
ATOM 2202 N N . PRO B 1 135 ? 8.258 24.406 12.359 1 97.75 135 PRO B N 1
ATOM 2203 C CA . PRO B 1 135 ? 8.797 25.594 13.016 1 97.75 135 PRO B CA 1
ATOM 2204 C C . PRO B 1 135 ? 8.961 26.766 12.055 1 97.75 135 PRO B C 1
ATOM 2206 O O . PRO B 1 135 ? 9.695 26.672 11.062 1 97.75 135 PRO B O 1
ATOM 2209 N N . LEU B 1 136 ? 8.359 27.828 12.422 1 97.25 136 LEU B N 1
ATOM 2210 C CA . LEU B 1 136 ? 8.398 29 11.539 1 97.25 136 LEU B CA 1
ATOM 2211 C C . LEU B 1 136 ? 9.117 30.156 12.203 1 97.25 136 LEU B C 1
ATOM 2213 O O . LEU B 1 136 ? 9 30.359 13.414 1 97.25 136 LEU B O 1
ATOM 2217 N N . LYS B 1 137 ? 9.82 30.828 11.414 1 94.5 137 LYS B N 1
ATOM 2218 C CA . LYS B 1 137 ? 10.359 32.156 11.773 1 94.5 137 LYS B CA 1
ATOM 2219 C C . LYS B 1 137 ? 9.688 33.25 10.961 1 94.5 137 LYS B C 1
ATOM 2221 O O . LYS B 1 137 ? 9.867 33.344 9.75 1 94.5 137 LYS B O 1
ATOM 2226 N N . LEU B 1 138 ? 8.977 34.031 11.75 1 94.81 138 LEU B N 1
ATOM 2227 C CA . LEU B 1 138 ? 8.141 35.031 11.055 1 94.81 138 LEU B CA 1
ATOM 2228 C C . LEU B 1 138 ? 8.555 36.438 11.414 1 94.81 138 LEU B C 1
ATOM 2230 O O . LEU B 1 138 ? 8.625 36.781 12.586 1 94.81 138 LEU B O 1
ATOM 2234 N N . GLN B 1 139 ? 8.812 37.156 10.422 1 91.94 139 GLN B N 1
ATOM 2235 C CA . GLN B 1 139 ? 9.055 38.594 10.602 1 91.94 139 GLN B CA 1
ATOM 2236 C C . GLN B 1 139 ? 7.746 39.344 10.688 1 91.94 139 GLN B C 1
ATOM 2238 O O . GLN B 1 139 ? 6.871 39.219 9.836 1 91.94 139 GLN B O 1
ATOM 2243 N N . LEU B 1 140 ? 7.676 40.094 11.797 1 91.38 140 LEU B N 1
ATOM 2244 C CA . LEU B 1 140 ? 6.508 40.969 11.906 1 91.38 140 LEU B CA 1
ATOM 2245 C C . LEU B 1 140 ? 6.566 42.094 10.859 1 91.38 140 LEU B C 1
ATOM 2247 O O . LEU B 1 140 ? 7.578 42.781 10.75 1 91.38 140 LEU B O 1
ATOM 2251 N N . ALA B 1 141 ? 5.566 42.062 10.055 1 80.12 141 ALA B N 1
ATOM 2252 C CA . ALA B 1 141 ? 5.5 43.125 9.055 1 80.12 141 ALA B CA 1
ATOM 2253 C C . ALA B 1 141 ? 4.293 44.031 9.305 1 80.12 141 ALA B C 1
ATOM 2255 O O . ALA B 1 141 ? 3.229 43.812 8.719 1 80.12 141 ALA B O 1
ATOM 2256 N N . PRO B 1 142 ? 4.449 44.906 10.375 1 65.62 142 PRO B N 1
ATOM 2257 C CA . PRO B 1 142 ? 3.303 45.781 10.633 1 65.62 142 PRO B CA 1
ATOM 2258 C C . PRO B 1 142 ? 2.787 46.469 9.375 1 65.62 142 PRO B C 1
ATOM 2260 O O . PRO B 1 142 ? 3.535 46.625 8.414 1 65.62 142 PRO B O 1
ATOM 2263 N N . LEU B 1 143 ? 1.47 46.656 9.305 1 58.91 143 LEU B N 1
ATOM 2264 C CA . LEU B 1 143 ? 0.843 47.344 8.18 1 58.91 143 LEU B CA 1
ATOM 2265 C C . LEU B 1 143 ? 1.519 48.688 7.906 1 58.91 143 LEU B C 1
ATOM 2267 O O . LEU B 1 143 ? 1.736 49.469 8.828 1 58.91 143 LEU B O 1
ATOM 2271 N N . GLY B 1 144 ? 2.035 48.969 6.785 1 54.28 144 GLY B N 1
ATOM 2272 C CA . GLY B 1 144 ? 2.588 50.25 6.352 1 54.28 144 GLY B CA 1
ATOM 2273 C C . GLY B 1 144 ? 4.105 50.25 6.336 1 54.28 144 GLY B C 1
ATOM 2274 O O . GLY B 1 144 ? 4.715 51.188 5.828 1 54.28 144 GLY B O 1
ATOM 2275 N N . GLN B 1 145 ? 4.719 49.656 7.359 1 55.97 145 GLN B N 1
ATOM 2276 C CA . GLN B 1 145 ? 6.176 49.75 7.375 1 55.97 145 GLN B CA 1
ATOM 2277 C C . GLN B 1 145 ? 6.789 48.656 6.508 1 55.97 145 GLN B C 1
ATOM 2279 O O . GLN B 1 145 ? 6.211 47.562 6.363 1 55.97 145 GLN B O 1
ATOM 2284 N N . ALA B 1 146 ? 7.695 49.188 5.711 1 54 146 ALA B N 1
ATOM 2285 C CA . ALA B 1 146 ? 8.43 48.312 4.809 1 54 146 ALA B CA 1
ATOM 2286 C C . ALA B 1 146 ? 8.984 47.094 5.547 1 54 146 ALA B C 1
ATOM 2288 O O . ALA B 1 146 ? 9.727 47.25 6.523 1 54 146 ALA B O 1
ATOM 2289 N N . PRO B 1 147 ? 8.344 46.094 5.84 1 52.69 147 PRO B N 1
ATOM 2290 C CA . PRO B 1 147 ? 8.953 45 6.602 1 52.69 147 PRO B CA 1
ATOM 2291 C C . PRO B 1 147 ? 10.414 44.75 6.215 1 52.69 147 PRO B C 1
ATOM 2293 O O . PRO B 1 147 ? 10.805 45 5.074 1 52.69 147 PRO B O 1
ATOM 2296 N N . ALA B 1 148 ? 11.312 45.062 6.988 1 54.59 148 ALA B N 1
ATOM 2297 C CA . ALA B 1 148 ? 12.594 44.469 6.621 1 54.59 148 ALA B CA 1
ATOM 2298 C C . ALA B 1 148 ? 12.406 43.094 5.965 1 54.59 148 ALA B C 1
ATOM 2300 O O . ALA B 1 148 ? 11.555 42.312 6.387 1 54.59 148 ALA B O 1
ATOM 2301 N N . ALA B 1 149 ? 12.453 42.938 4.645 1 55.91 149 ALA B N 1
ATOM 2302 C CA . ALA B 1 149 ? 11.922 42.062 3.594 1 55.91 149 ALA B CA 1
ATOM 2303 C C . ALA B 1 149 ? 12.289 40.594 3.842 1 55.91 149 ALA B C 1
ATOM 2305 O O . ALA B 1 149 ? 13.234 40.094 3.244 1 55.91 149 ALA B O 1
ATOM 2306 N N . ILE B 1 150 ? 12.508 40.219 5.164 1 64.56 150 ILE B N 1
ATOM 2307 C CA . ILE B 1 150 ? 12.906 38.812 5.105 1 64.56 150 ILE B CA 1
ATOM 2308 C C . ILE B 1 150 ? 11.805 37.969 4.445 1 64.56 150 ILE B C 1
ATOM 2310 O O . ILE B 1 150 ? 10.656 38 4.906 1 64.56 150 ILE B O 1
ATOM 2314 N N . VAL B 1 151 ? 12.117 37.75 3.275 1 79.38 151 VAL B N 1
ATOM 2315 C CA . VAL B 1 151 ? 11.242 36.875 2.496 1 79.38 151 VAL B CA 1
ATOM 2316 C C . VAL B 1 151 ? 11.109 35.531 3.191 1 79.38 151 VAL B C 1
ATOM 2318 O O . VAL B 1 151 ? 12.109 34.969 3.629 1 79.38 151 VAL B O 1
ATOM 2321 N N . PHE B 1 152 ? 9.938 35.312 3.498 1 91.31 152 PHE B N 1
ATOM 2322 C CA . PHE B 1 152 ? 9.695 34 4.105 1 91.31 152 PHE B CA 1
ATOM 2323 C C . PHE B 1 152 ? 10.312 32.875 3.264 1 91.31 152 PHE B C 1
ATOM 2325 O O . PHE B 1 152 ? 10.258 32.938 2.033 1 91.31 152 PHE B O 1
ATOM 2332 N N . GLN B 1 153 ? 10.93 31.953 3.965 1 91.5 153 GLN B N 1
ATOM 2333 C CA . GLN B 1 153 ? 11.469 30.781 3.293 1 91.5 153 GLN B CA 1
ATOM 2334 C C . GLN B 1 153 ? 10.609 29.547 3.57 1 91.5 153 GLN B C 1
ATOM 2336 O O . GLN B 1 153 ? 10.172 29.328 4.703 1 91.5 153 GLN B O 1
ATOM 2341 N N . LYS B 1 154 ? 10.547 28.875 2.52 1 95.5 154 LYS B N 1
ATOM 2342 C CA . LYS B 1 154 ? 9.773 27.641 2.615 1 95.5 154 LYS B CA 1
ATOM 2343 C C . LYS B 1 154 ? 10.305 26.75 3.734 1 95.5 154 LYS B C 1
ATOM 2345 O O . LYS B 1 154 ? 11.516 26.625 3.91 1 95.5 154 LYS B O 1
ATOM 2350 N N . VAL B 1 155 ? 9.359 26.078 4.426 1 97.25 155 VAL B N 1
ATOM 2351 C CA . VAL B 1 155 ? 9.734 25.219 5.543 1 97.25 155 VAL B CA 1
ATOM 2352 C C . VAL B 1 155 ? 9.203 23.812 5.309 1 97.25 155 VAL B C 1
ATOM 2354 O O . VAL B 1 155 ? 8.016 23.625 5.027 1 97.25 155 VAL B O 1
ATOM 2357 N N . ASN B 1 156 ? 10.102 22.797 5.453 1 97.44 156 ASN B N 1
ATOM 2358 C CA . ASN B 1 156 ? 9.68 21.406 5.516 1 97.44 156 ASN B CA 1
ATOM 2359 C C . ASN B 1 156 ? 9.312 20.984 6.938 1 97.44 156 ASN B C 1
ATOM 2361 O O . ASN B 1 156 ? 10.148 21.047 7.84 1 97.44 156 ASN B O 1
ATOM 2365 N N . CYS B 1 157 ? 8.141 20.547 7.039 1 98.38 157 CYS B N 1
ATOM 2366 C CA . CYS B 1 157 ? 7.688 20.125 8.359 1 98.38 157 CYS B CA 1
ATOM 2367 C C . CYS B 1 157 ? 8.289 18.781 8.75 1 98.38 157 CYS B C 1
ATOM 2369 O O . CYS B 1 157 ? 8.602 17.969 7.887 1 98.38 157 CYS B O 1
ATOM 2371 N N . LYS B 1 158 ? 8.414 18.625 10.016 1 97.38 158 LYS B N 1
ATOM 2372 C CA . LYS B 1 158 ? 8.883 17.344 10.547 1 97.38 158 LYS B CA 1
ATOM 2373 C C . LYS B 1 158 ? 7.715 16.406 10.836 1 97.38 158 LYS B C 1
ATOM 2375 O O . LYS B 1 158 ? 6.883 16.688 11.695 1 97.38 158 LYS B O 1
ATOM 2380 N N . LEU B 1 159 ? 7.758 15.352 10.125 1 95.88 159 LEU B N 1
ATOM 2381 C CA . LEU B 1 159 ? 6.719 14.352 10.352 1 95.88 159 LEU B CA 1
ATOM 2382 C C . LEU B 1 159 ? 7.074 13.453 11.531 1 95.88 159 LEU B C 1
ATOM 2384 O O . LEU B 1 159 ? 8.227 13.039 11.68 1 95.88 159 LEU B O 1
ATOM 2388 N N . ALA B 1 160 ? 6.082 13.312 12.328 1 94.94 160 ALA B N 1
ATOM 2389 C CA . ALA B 1 160 ? 6.289 12.367 13.422 1 94.94 160 ALA B CA 1
ATOM 2390 C C . ALA B 1 160 ? 6.477 10.945 12.883 1 94.94 160 ALA B C 1
ATOM 2392 O O . ALA B 1 160 ? 6.023 10.633 11.781 1 94.94 160 ALA B O 1
ATOM 2393 N N . LYS B 1 161 ? 7.094 10.133 13.727 1 91.38 161 LYS B N 1
ATOM 2394 C CA . LYS B 1 161 ? 7.277 8.734 13.344 1 91.38 161 LYS B CA 1
ATOM 2395 C C . LYS B 1 161 ? 5.941 8 13.289 1 91.38 161 LYS B C 1
ATOM 2397 O O . LYS B 1 161 ? 5.109 8.148 14.188 1 91.38 161 LYS B O 1
ATOM 2402 N N . ALA B 1 162 ? 5.875 7.285 12.242 1 86.56 162 ALA B N 1
ATOM 2403 C CA . ALA B 1 162 ? 4.629 6.543 12.094 1 86.56 162 ALA B CA 1
ATOM 2404 C C . ALA B 1 162 ? 4.539 5.406 13.109 1 86.56 162 ALA B C 1
ATOM 2406 O O . ALA B 1 162 ? 5.551 4.793 13.453 1 86.56 162 ALA B O 1
ATOM 2407 N N . GLU B 1 163 ? 3.285 5.176 13.547 1 85.38 163 GLU B N 1
ATOM 2408 C CA . GLU B 1 163 ? 3.037 4.012 14.391 1 85.38 163 GLU B CA 1
ATOM 2409 C C . GLU B 1 163 ? 3.273 2.715 13.625 1 85.38 163 GLU B C 1
ATOM 2411 O O . GLU B 1 163 ? 3.359 2.721 12.398 1 85.38 163 GLU B O 1
ATOM 2416 N N . LYS B 1 164 ? 3.354 1.621 14.539 1 78.62 164 LYS B N 1
ATOM 2417 C CA . LYS B 1 164 ? 3.496 0.311 13.914 1 78.62 164 LYS B CA 1
ATOM 2418 C C . LYS B 1 164 ? 2.336 0.025 12.961 1 78.62 164 LYS B C 1
ATOM 2420 O O . LYS B 1 164 ? 1.18 0.299 13.289 1 78.62 164 LYS B O 1
ATOM 2425 N N . ASN B 1 165 ? 2.568 -0.423 11.734 1 78.25 165 ASN B N 1
ATOM 2426 C CA . ASN B 1 165 ? 1.582 -0.791 10.727 1 78.25 165 ASN B CA 1
ATOM 2427 C C . ASN B 1 165 ? 1.032 0.438 10 1 78.25 165 ASN B C 1
ATOM 2429 O O . ASN B 1 165 ? 0.002 0.36 9.336 1 78.25 165 ASN B O 1
ATOM 2433 N N . CYS B 1 166 ? 1.519 1.581 10.383 1 83.38 166 CYS B N 1
ATOM 2434 C CA . CYS B 1 166 ? 1.165 2.787 9.641 1 83.38 166 CYS B CA 1
ATOM 2435 C C . CYS B 1 166 ? 2.299 3.211 8.711 1 83.38 166 CYS B C 1
ATOM 2437 O O . CYS B 1 166 ? 3.465 2.914 8.977 1 83.38 166 CYS B O 1
#

Nearest PDB structures (foldseek):
  1tvg-assembly1_A  TM=2.022E-01  e=1.300E-01  Homo sapiens
  2yc4-assembly1_B  TM=1.845E-01  e=1.173E-01  Chlamydomonas reinhardtii
  2yc4-assembly1_A  TM=1.786E-01  e=1.680E-01  Chlamydomonas reinhardtii
  2yc2-assembly2_B  TM=1.697E-01  e=2.533E-01  Chlamydomonas reinhardtii
  6ncx-assembly1_C  TM=2.502E-01  e=2.079E+00  Eisenbergiella tayi

Foldseek 3Di:
DDWPDKDWDDWDFDDDDLKGFWIWTKMKIKDKDWAAAQFKKKFFQAWKKKFKDAPPKTQDIDTDGGHGDIDDHGDMDMDIDIDGDHTGGITQHNVRVVLCVVCVVVVHGDMDIDIDTDIDIDGDDDDKDKDWAWDFDDFDDPPPDPGPPPDGDDTDIDIDDIDVSD/DDWPDKDWDDWDFDDDDLKGFWIWTKMKIKDKDWAAAQFKKKFFQAWKKKFKDAPPKTQDIDTDGGHGDIDDHGDMDMDIDIDGDHTGGITQHNVRVVQCVVCVVVVHGDMDIDIDTDIDIDGDDDDKDKDWAWDFDDFDDPPPDPGPCPPGDDTDIDIDDIDVSD

pLDDT: mean 91.12, std 10.34, range [52.69, 98.62]

Solvent-accessible surface area (backbone atoms only — not comparable to full-atom values): 17186 Å² total; per-residue (Å²): 83,33,36,64,42,61,47,30,46,41,78,43,79,28,65,73,82,77,45,35,49,15,36,21,35,33,41,36,36,31,39,36,44,62,35,81,38,77,54,34,25,35,30,21,74,33,45,30,31,40,31,36,25,49,80,86,32,58,46,49,73,46,80,73,43,48,62,67,40,72,45,52,41,56,38,72,47,76,44,81,46,75,50,69,35,79,58,25,58,28,78,36,46,58,68,38,45,52,48,49,53,58,26,59,72,72,34,44,39,67,38,36,37,37,35,40,32,26,28,30,50,43,45,53,89,45,82,32,72,43,43,31,40,33,78,38,76,38,53,52,30,46,85,88,50,80,42,77,79,75,67,65,68,66,36,78,35,47,65,56,82,63,53,93,97,86,85,33,37,64,42,62,47,31,46,42,78,42,78,30,65,73,81,76,44,33,49,14,36,20,34,32,40,36,37,30,40,37,44,61,36,82,39,77,53,34,24,35,30,20,73,33,45,30,32,39,31,35,23,50,81,87,32,58,46,49,74,44,82,73,42,48,62,66,41,74,45,53,42,55,39,72,47,77,44,79,46,76,50,70,35,80,57,25,57,30,77,36,46,59,67,40,47,51,49,47,53,59,26,59,72,74,34,43,39,67,37,36,38,38,35,40,32,26,27,32,50,43,46,54,90,46,81,31,72,42,44,32,42,34,77,38,76,37,53,54,31,46,85,88,52,79,38,80,76,71,70,65,70,66,36,77,35,47,67,57,82,65,52,93,95,87

InterPro domains:
  IPR044839 Protein NDR1-like [PTHR31415] (2-146)

Radius of gyration: 33.52 Å; Cα contacts (8 Å, |Δi|>4): 867; chains: 2; bounding box: 34×100×70 Å

Sequence (332 aa):
VTVDDASLTRLALVGGGTTATALAYNLSLTLTIRNPNWAMAMTNTKPLDAAYSFDGQQFDRVRLAGDGDKHPAGKTRVYRLTSGSDAAPVSLGNAGVAEFGKENATGVFEVVVAVKGEVKYTARVTKCAIEATCPLKLQLAPLGQAPAAIVFQKVNCKLAKAEKNCVTVDDASLTRLALVGGGTTATALAYNLSLTLTIRNPNWAMAMTNTKPLDAAYSFDGQQFDRVRLAGDGDKHPAGKTRVYRLTSGSDAAPVSLGNAGVAEFGKENATGVFEVVVAVKGEVKYTARVTKCAIEATCPLKLQLAPLGQAPAAIVFQKVNCKLAKAEKNC